Protein AF-A0A1X3P5D9-F1 (afdb_monomer_lite)

Sequence (225 aa):
MKKISDANQLLFLSGVVIGGMDAIITSLVSHQARRVSRSKQMTKKYLQASEVPTPKGRAISPTEFSRAVKYMKALGGPVAVKPSSGRAGKGISTAVRTEGELRQAWQRAMASRSATSDSKYQMIVEEHHPGVDLRVYVVGEQVAGAIVRVPFYVVGDGVSTVGELAETEIARRQDNAYLRPRQPKVTDDFLAPVGLSTRMCRRPGRCVASPRSATPPAAEASPWT

Foldseek 3Di:
DDDDDPLWAFDDDPNHTPWTGNNPRTRPQDPVNVVQVQFPVSVVVVCVVVVHDDFDKDWAALVPLVVLVVVLVVVVAFKWKAKRGDPDCFLIDGRHDDSVSSVVSSVRRVVRDDPPDPPPITMMITDHDADWDKDFDDDDHDTPDIDTDFADKFFFPQPAFQQVRLVVVLVVQCVPPVCNVPRDDQAQVQCVVVPDGRGDHDDGQDMDGGPRDGDGDRSPPDPDD

Radius of gyration: 21.77 Å; chains: 1; bounding box: 51×58×50 Å

Secondary structure (DSSP, 8-state):
-PPP-TTEEEEEETTEEEEEEETTEETTS-HHHHHHHT-HHHHHHHHHHTT-----EEEE-TT-HHHHHHHHHHH-S-EEEEESS-STTTT-EEEE-SHHHHHHHHHHHHHT--TT--TT--EEEEE---S-EEEEEEETTEEEEEEEEPPPEEE--SSSBHHHHHHHHHHHGGG-TTTGGG-----HHHHGGGT--TTPBPPTT-EEE-TTSS-PPPTT-----

pLDDT: mean 84.35, std 15.9, range [27.17, 97.69]

Structure (mmCIF, N/CA/C/O backbone):
data_AF-A0A1X3P5D9-F1
#
_entry.id   AF-A0A1X3P5D9-F1
#
loop_
_atom_site.group_PDB
_atom_site.id
_atom_site.type_symbol
_atom_site.label_atom_id
_atom_site.label_alt_id
_atom_site.label_comp_id
_atom_site.label_asym_id
_atom_site.label_entity_id
_atom_site.label_seq_id
_atom_site.pdbx_PDB_ins_code
_atom_site.Cartn_x
_atom_site.Cartn_y
_atom_site.Cartn_z
_atom_site.occupancy
_atom_site.B_iso_or_equiv
_atom_site.auth_seq_id
_atom_site.auth_comp_id
_atom_site.auth_asym_id
_atom_site.auth_atom_id
_atom_site.pdbx_PDB_model_num
ATOM 1 N N . MET A 1 1 ? 25.063 -21.541 -8.080 1.00 48.88 1 MET A N 1
ATOM 2 C CA . MET A 1 1 ? 23.913 -22.274 -8.661 1.00 48.88 1 MET A CA 1
ATOM 3 C C . MET A 1 1 ? 22.766 -22.294 -7.661 1.00 48.88 1 MET A C 1
ATOM 5 O O . MET A 1 1 ? 23.018 -22.516 -6.484 1.00 48.88 1 MET A O 1
ATOM 9 N N . LYS A 1 2 ? 21.531 -22.013 -8.096 1.00 58.19 2 LYS A N 1
ATOM 10 C CA . LYS A 1 2 ? 20.327 -22.189 -7.261 1.00 58.19 2 LYS A CA 1
ATOM 11 C C . LYS A 1 2 ? 20.077 -23.701 -7.120 1.00 58.19 2 LYS A C 1
ATOM 13 O O . LYS A 1 2 ? 20.162 -24.396 -8.126 1.00 58.19 2 LYS A O 1
ATOM 18 N N . LYS A 1 3 ? 19.812 -24.208 -5.910 1.00 62.38 3 LYS A N 1
ATOM 19 C CA . LYS A 1 3 ? 19.447 -25.623 -5.710 1.00 62.38 3 LYS A CA 1
ATOM 20 C C . LYS A 1 3 ? 18.084 -25.897 -6.360 1.00 62.38 3 LYS A C 1
ATOM 22 O O . LYS A 1 3 ? 17.167 -25.102 -6.164 1.00 62.38 3 LYS A O 1
ATOM 27 N N . ILE A 1 4 ? 17.984 -26.986 -7.123 1.00 70.88 4 ILE A N 1
ATOM 28 C CA . ILE A 1 4 ? 16.708 -27.516 -7.626 1.00 70.88 4 ILE A CA 1
ATOM 29 C C . ILE A 1 4 ? 15.933 -28.060 -6.419 1.00 70.88 4 ILE A C 1
ATOM 31 O O . ILE A 1 4 ? 16.527 -28.674 -5.533 1.00 70.88 4 ILE A O 1
ATOM 35 N N . SER A 1 5 ? 14.635 -27.775 -6.356 1.00 75.00 5 SER A N 1
ATOM 36 C CA . SER A 1 5 ? 13.730 -28.191 -5.276 1.00 75.00 5 SER A CA 1
ATOM 37 C C . SER A 1 5 ? 12.362 -28.570 -5.846 1.00 75.00 5 SER A C 1
ATOM 39 O O . SER A 1 5 ? 12.095 -28.250 -7.000 1.00 75.00 5 SER A O 1
ATOM 41 N N . ASP A 1 6 ? 11.461 -29.141 -5.042 1.00 76.81 6 ASP A N 1
ATOM 42 C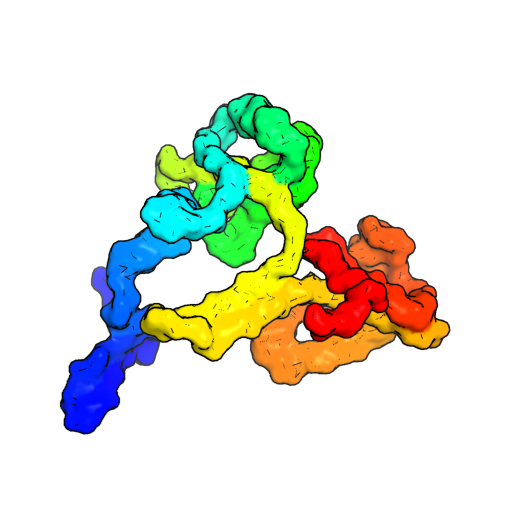 CA . ASP A 1 6 ? 10.082 -29.486 -5.461 1.00 76.81 6 ASP A CA 1
ATOM 43 C C . ASP A 1 6 ? 9.248 -28.274 -5.918 1.00 76.81 6 ASP A C 1
ATOM 45 O O . ASP A 1 6 ? 8.204 -28.404 -6.559 1.00 76.81 6 ASP A O 1
ATOM 49 N N . ALA A 1 7 ? 9.723 -27.064 -5.615 1.00 75.75 7 ALA A N 1
ATOM 50 C CA . ALA A 1 7 ? 9.172 -25.818 -6.132 1.00 75.75 7 ALA A CA 1
ATOM 51 C C . ALA A 1 7 ? 9.515 -25.577 -7.618 1.00 75.75 7 ALA A C 1
ATOM 53 O O . ALA A 1 7 ? 9.018 -24.618 -8.208 1.00 75.75 7 ALA A O 1
ATOM 54 N N . ASN A 1 8 ? 10.384 -26.396 -8.215 1.00 86.44 8 ASN A N 1
ATOM 55 C CA . ASN A 1 8 ? 10.745 -26.367 -9.625 1.00 86.44 8 ASN A CA 1
ATOM 56 C C . ASN A 1 8 ? 9.964 -27.458 -10.362 1.00 86.44 8 ASN A C 1
ATOM 58 O O . ASN A 1 8 ? 10.353 -28.621 -10.357 1.00 86.44 8 ASN A O 1
ATOM 62 N N . GLN A 1 9 ? 8.849 -27.073 -10.977 1.00 88.56 9 GLN A N 1
ATOM 63 C CA . GLN A 1 9 ? 7.919 -28.005 -11.617 1.00 88.56 9 GLN A CA 1
ATOM 64 C C . GLN A 1 9 ? 7.949 -27.843 -13.134 1.00 88.56 9 GLN A C 1
ATOM 66 O O . GLN A 1 9 ? 8.063 -26.724 -13.634 1.00 88.56 9 GLN A O 1
ATOM 71 N N . LEU A 1 10 ? 7.810 -28.950 -13.862 1.00 90.44 10 LEU A N 1
ATOM 72 C CA . LEU A 1 10 ? 7.526 -28.956 -15.296 1.00 90.44 10 LEU A CA 1
ATOM 73 C C . LEU A 1 10 ? 6.044 -29.265 -15.504 1.00 90.44 10 LEU A C 1
ATOM 75 O O . LEU A 1 10 ? 5.477 -30.108 -14.813 1.00 90.44 10 LEU A O 1
ATOM 79 N N . LEU A 1 11 ? 5.425 -28.568 -16.449 1.00 89.19 11 LEU A N 1
ATOM 80 C CA . LEU A 1 11 ? 4.028 -28.750 -16.821 1.00 89.19 11 LEU A CA 1
ATOM 81 C C . LEU A 1 11 ? 3.970 -29.492 -18.152 1.00 89.19 11 LEU A C 1
ATOM 83 O O . LEU A 1 11 ? 4.627 -29.088 -19.114 1.00 89.19 11 LEU A O 1
ATOM 87 N N . PHE A 1 12 ? 3.168 -30.552 -18.199 1.00 92.44 12 PHE A N 1
ATOM 88 C CA . PHE A 1 12 ? 2.992 -31.390 -19.379 1.00 92.44 12 PHE A CA 1
ATOM 89 C C . PHE A 1 12 ? 1.541 -31.354 -19.857 1.00 92.44 12 PHE A C 1
ATOM 91 O O . PHE A 1 12 ? 0.618 -31.356 -19.044 1.00 92.44 12 PHE A O 1
ATOM 98 N N . LEU A 1 13 ? 1.346 -31.381 -21.174 1.00 91.44 13 LEU A N 1
ATOM 99 C CA . LEU A 1 13 ? 0.057 -31.613 -21.821 1.00 91.44 13 LEU A CA 1
ATOM 100 C C . LEU A 1 13 ? 0.242 -32.725 -22.851 1.00 91.44 13 LEU A C 1
ATOM 102 O O . LEU A 1 13 ? 1.044 -32.586 -23.771 1.00 91.44 13 LEU A O 1
ATOM 106 N N . SER A 1 14 ? -0.453 -33.848 -22.661 1.00 93.88 14 SER A N 1
ATOM 107 C CA . SER A 1 14 ? -0.351 -35.027 -23.536 1.00 93.88 14 SER A CA 1
ATOM 108 C C . SER A 1 14 ? 1.095 -35.501 -23.771 1.00 93.88 14 SER A C 1
ATOM 110 O O . SER A 1 14 ? 1.483 -35.823 -24.888 1.00 93.88 14 SER A O 1
ATOM 112 N N . GLY A 1 15 ? 1.917 -35.502 -22.714 1.00 91.81 15 GLY A N 1
ATOM 113 C CA . GLY A 1 15 ? 3.323 -35.928 -22.771 1.00 91.81 15 GLY A CA 1
ATOM 114 C C . GLY A 1 15 ? 4.306 -34.872 -23.291 1.00 91.81 15 GLY A C 1
ATOM 115 O O . GLY A 1 15 ? 5.514 -35.089 -23.235 1.00 91.81 15 GLY A O 1
ATOM 116 N N . VAL A 1 16 ? 3.826 -33.708 -23.734 1.00 92.81 16 VAL A N 1
ATOM 117 C CA . VAL A 1 16 ? 4.662 -32.601 -24.216 1.00 92.81 16 VAL A CA 1
ATOM 118 C C . VAL A 1 16 ? 4.871 -31.582 -23.101 1.00 92.81 16 VAL A C 1
ATOM 120 O O . VAL A 1 16 ? 3.912 -31.169 -22.452 1.00 92.81 16 VAL A O 1
ATOM 123 N N . VAL A 1 17 ? 6.115 -31.144 -22.886 1.00 92.06 17 VAL A N 1
ATOM 124 C CA . VAL A 1 17 ? 6.416 -30.049 -21.951 1.00 92.06 17 VAL A CA 1
ATOM 125 C C . VAL A 1 17 ? 5.850 -28.744 -22.511 1.00 92.06 17 VAL A C 1
ATOM 127 O O . VAL A 1 17 ? 6.305 -28.261 -23.544 1.00 92.06 17 VAL A O 1
ATOM 130 N N . ILE A 1 18 ? 4.893 -28.149 -21.803 1.00 91.44 18 ILE A N 1
ATOM 131 C CA . ILE A 1 18 ? 4.272 -26.863 -22.166 1.00 91.44 18 ILE A CA 1
ATOM 132 C C . ILE A 1 18 ? 4.794 -25.690 -21.328 1.00 91.44 18 ILE A C 1
ATOM 134 O O . ILE A 1 18 ? 4.478 -24.533 -21.596 1.00 91.44 18 ILE A O 1
ATOM 138 N N . GLY A 1 19 ? 5.599 -25.964 -20.302 1.00 91.00 19 GLY A N 1
ATOM 139 C CA . GLY A 1 19 ? 6.203 -24.933 -19.470 1.00 91.00 19 GLY A CA 1
ATOM 140 C C . GLY A 1 19 ? 6.664 -25.461 -18.122 1.00 91.00 19 GLY A C 1
ATOM 141 O O . GLY A 1 19 ? 6.886 -26.655 -17.939 1.00 91.00 19 GLY A O 1
ATOM 142 N N . GLY A 1 20 ? 6.801 -24.558 -17.160 1.00 91.19 20 GLY A N 1
ATOM 143 C CA . GLY A 1 20 ? 7.182 -24.906 -15.801 1.00 91.19 20 GLY A CA 1
ATOM 144 C C . GLY A 1 20 ? 6.966 -23.772 -14.812 1.00 91.19 20 GLY A C 1
ATOM 145 O O . GLY A 1 20 ? 6.533 -22.676 -15.175 1.00 91.19 20 GLY A O 1
ATOM 146 N N . MET A 1 21 ? 7.287 -24.033 -13.552 1.00 90.06 21 MET A N 1
ATOM 147 C CA . MET A 1 21 ? 7.229 -23.070 -12.458 1.00 90.06 21 MET A CA 1
ATOM 148 C C . MET A 1 21 ? 8.542 -23.074 -11.669 1.00 90.06 21 MET A C 1
ATOM 150 O O . MET A 1 21 ? 9.097 -24.128 -11.383 1.00 90.06 21 MET A O 1
ATOM 154 N N . ASP A 1 22 ? 9.033 -21.886 -11.309 1.00 86.06 22 ASP A N 1
ATOM 155 C CA . ASP A 1 22 ? 10.060 -21.660 -10.281 1.00 86.06 22 ASP A CA 1
ATOM 156 C C . ASP A 1 22 ? 9.376 -20.986 -9.087 1.00 86.06 22 ASP A C 1
ATOM 158 O O . ASP 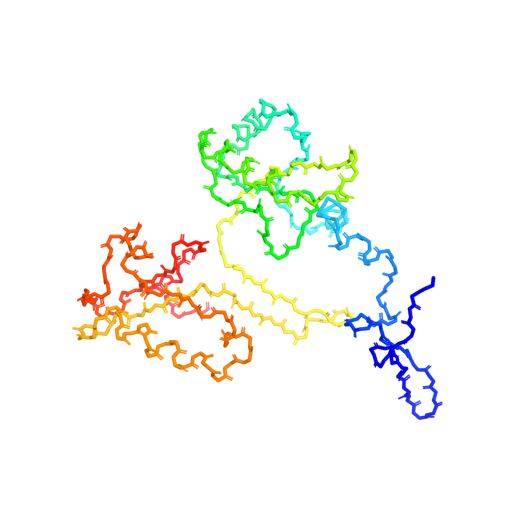A 1 22 ? 9.152 -19.767 -9.078 1.00 86.06 22 ASP A O 1
ATOM 162 N N . ALA A 1 23 ? 9.008 -21.797 -8.096 1.00 85.56 23 ALA A N 1
ATOM 163 C CA . ALA A 1 23 ? 8.137 -21.438 -6.986 1.00 85.56 23 ALA A CA 1
ATOM 164 C C . ALA A 1 23 ? 6.772 -20.916 -7.463 1.00 85.56 23 ALA A C 1
ATOM 166 O O . ALA A 1 23 ? 5.929 -21.691 -7.889 1.00 85.56 23 ALA A O 1
ATOM 167 N N . ILE A 1 24 ? 6.548 -19.604 -7.397 1.00 84.31 24 ILE A N 1
ATOM 168 C CA . ILE A 1 24 ? 5.267 -18.971 -7.758 1.00 84.31 24 ILE A CA 1
ATOM 169 C C . ILE A 1 24 ? 5.288 -18.325 -9.150 1.00 84.31 24 ILE A C 1
ATOM 171 O O . ILE A 1 24 ? 4.383 -17.567 -9.489 1.00 84.31 24 ILE A O 1
ATOM 175 N N . ILE A 1 25 ? 6.364 -18.518 -9.919 1.00 87.75 25 ILE A N 1
ATOM 176 C CA . ILE A 1 25 ? 6.577 -17.825 -11.193 1.00 87.75 25 ILE A CA 1
ATOM 177 C C . ILE A 1 25 ? 6.618 -18.849 -12.314 1.00 87.75 25 ILE A C 1
ATOM 179 O O . ILE A 1 25 ? 7.461 -19.741 -12.298 1.00 87.75 25 ILE A O 1
ATOM 183 N N . THR A 1 26 ? 5.743 -18.687 -13.299 1.00 89.69 26 THR A N 1
ATOM 184 C CA . THR A 1 26 ? 5.687 -19.567 -14.465 1.00 89.69 26 THR A CA 1
ATOM 185 C C . THR A 1 26 ? 6.795 -19.232 -15.467 1.00 89.69 26 THR A C 1
ATOM 187 O O . THR A 1 26 ? 7.284 -18.098 -15.527 1.00 89.69 26 THR A O 1
ATOM 190 N N . SER A 1 27 ? 7.171 -20.208 -16.291 1.00 89.00 27 SER A N 1
ATOM 191 C CA . SER A 1 27 ? 8.123 -20.054 -17.400 1.00 89.00 27 SER A CA 1
ATOM 192 C C . SER A 1 27 ? 7.663 -19.047 -18.459 1.00 89.00 27 SER A C 1
ATOM 194 O O . SER A 1 27 ? 8.483 -18.567 -19.233 1.00 89.00 27 SER A O 1
ATOM 196 N N . LEU A 1 28 ? 6.371 -18.702 -18.473 1.00 89.25 28 LEU A N 1
ATOM 197 C CA . LEU A 1 28 ? 5.785 -17.708 -19.375 1.00 89.25 28 LEU A CA 1
ATOM 198 C C . LEU A 1 28 ? 6.113 -16.265 -18.959 1.00 89.25 28 LEU A C 1
ATOM 200 O O . LEU A 1 28 ? 6.063 -15.352 -19.780 1.00 89.25 28 LEU A O 1
ATOM 204 N N . VAL A 1 29 ? 6.473 -16.028 -17.691 1.00 90.62 29 VAL A N 1
ATOM 205 C CA . VAL A 1 29 ? 6.842 -14.686 -17.226 1.00 90.62 29 VAL A CA 1
ATOM 206 C C . VAL A 1 29 ? 8.298 -14.400 -17.577 1.00 90.62 29 VAL A C 1
ATOM 208 O O . VAL A 1 29 ? 9.225 -14.946 -16.973 1.00 90.62 29 VAL A O 1
ATOM 211 N N . SER A 1 30 ? 8.509 -13.465 -18.506 1.00 91.38 30 SER A N 1
ATOM 212 C CA . SER A 1 30 ? 9.851 -13.098 -18.958 1.00 91.38 30 SER A CA 1
ATOM 213 C C . SER A 1 30 ? 10.739 -12.568 -17.822 1.00 91.38 30 SER A C 1
ATOM 215 O O . SER A 1 30 ? 10.296 -11.920 -16.864 1.00 91.38 30 SER A O 1
ATOM 217 N N . HIS A 1 31 ? 12.050 -12.784 -17.950 1.00 89.56 31 HIS A N 1
ATOM 218 C CA . HIS A 1 31 ? 13.024 -12.254 -16.996 1.00 89.56 31 HIS A CA 1
ATOM 219 C C . HIS A 1 31 ? 12.959 -10.719 -16.891 1.00 89.56 31 HIS A C 1
ATOM 221 O O . HIS A 1 31 ? 13.111 -10.162 -15.800 1.00 89.56 31 HIS A O 1
ATOM 227 N N . GLN A 1 32 ? 12.677 -10.027 -18.000 1.00 91.25 32 GLN A N 1
ATOM 228 C CA . GLN A 1 32 ? 12.509 -8.573 -17.998 1.00 91.25 32 GLN A CA 1
ATOM 229 C C . GLN A 1 32 ? 11.276 -8.150 -17.197 1.00 91.25 32 GLN A C 1
ATOM 231 O O . GLN A 1 32 ? 11.403 -7.282 -16.334 1.00 91.25 32 GLN A O 1
ATOM 236 N N . ALA A 1 33 ? 10.128 -8.815 -17.372 1.00 91.12 33 ALA A N 1
ATOM 237 C CA . ALA A 1 33 ? 8.927 -8.538 -16.583 1.00 91.12 33 ALA A CA 1
ATOM 238 C C . ALA A 1 33 ? 9.188 -8.703 -15.074 1.00 91.12 33 ALA A C 1
ATOM 240 O O . ALA A 1 33 ? 8.806 -7.851 -14.269 1.00 91.12 33 ALA A O 1
ATOM 241 N N . ARG A 1 34 ? 9.937 -9.745 -14.679 1.00 88.44 34 ARG A N 1
ATOM 242 C CA . ARG A 1 34 ? 10.367 -9.955 -13.281 1.00 88.44 34 ARG A CA 1
ATOM 243 C C . ARG A 1 34 ? 11.260 -8.829 -12.756 1.00 88.44 34 ARG A C 1
ATOM 245 O O . ARG A 1 34 ? 11.167 -8.471 -11.583 1.00 88.44 34 ARG A O 1
ATOM 252 N N . ARG A 1 35 ? 12.162 -8.291 -13.580 1.00 87.06 35 ARG A N 1
ATOM 253 C CA . ARG A 1 35 ? 13.039 -7.173 -13.192 1.00 87.06 35 ARG A CA 1
ATOM 254 C C . ARG A 1 35 ? 12.262 -5.870 -13.061 1.00 87.06 35 ARG A C 1
ATOM 256 O O . ARG A 1 35 ? 12.448 -5.163 -12.071 1.00 87.06 35 ARG A O 1
ATOM 263 N N . VAL A 1 36 ? 11.392 -5.580 -14.029 1.00 89.62 36 VAL A N 1
ATOM 264 C CA . VAL A 1 36 ? 10.553 -4.377 -14.053 1.00 89.62 36 VAL A CA 1
ATOM 265 C C . VAL A 1 36 ? 9.641 -4.360 -12.832 1.00 89.62 36 VAL A C 1
ATOM 267 O O . VAL A 1 36 ? 9.737 -3.424 -12.046 1.00 89.62 36 VAL A O 1
ATOM 270 N N . SER A 1 37 ? 8.881 -5.432 -12.573 1.00 88.31 37 SER A N 1
ATOM 271 C CA . SER A 1 37 ? 7.922 -5.497 -11.454 1.00 88.31 37 SER A CA 1
ATOM 272 C C . SER A 1 37 ? 8.552 -5.348 -10.063 1.00 88.31 37 SER A C 1
ATOM 274 O O . SER A 1 37 ? 7.888 -4.936 -9.111 1.00 88.31 37 SER A O 1
ATOM 276 N N . ARG A 1 38 ? 9.854 -5.630 -9.925 1.00 82.69 38 ARG A N 1
ATOM 277 C CA . ARG A 1 38 ? 10.608 -5.450 -8.673 1.00 82.69 38 ARG A CA 1
ATOM 278 C C . ARG A 1 38 ? 11.119 -4.026 -8.454 1.00 82.69 38 ARG A C 1
ATOM 280 O O . ARG A 1 38 ? 11.569 -3.727 -7.346 1.00 82.69 38 ARG A O 1
ATOM 287 N N . SER A 1 39 ? 11.056 -3.159 -9.462 1.00 81.62 39 SER A N 1
ATOM 288 C CA . SER A 1 39 ? 11.476 -1.760 -9.388 1.00 81.62 39 SER A CA 1
ATOM 289 C C . SER A 1 39 ? 10.295 -0.838 -9.653 1.00 81.62 39 SER A C 1
ATOM 291 O O . SER A 1 39 ? 9.842 -0.692 -10.783 1.00 81.62 39 SER A O 1
ATOM 293 N N . LYS A 1 40 ? 9.840 -0.128 -8.614 1.00 83.56 40 LYS A N 1
ATOM 294 C CA . LYS A 1 40 ? 8.698 0.797 -8.720 1.00 83.56 40 LYS A CA 1
ATOM 295 C C . LYS A 1 40 ? 8.899 1.858 -9.810 1.00 83.56 40 LYS A C 1
ATOM 297 O O . LYS A 1 40 ? 7.945 2.246 -10.472 1.00 83.56 40 LYS A O 1
ATOM 302 N N . GLN A 1 41 ? 10.139 2.310 -10.002 1.00 83.31 41 GLN A N 1
ATOM 303 C CA . GLN A 1 41 ? 10.490 3.303 -11.019 1.00 83.31 41 GLN A CA 1
ATOM 304 C C . GLN A 1 41 ? 10.406 2.730 -12.434 1.00 83.31 41 GLN A C 1
ATOM 306 O O . GLN A 1 41 ? 9.860 3.384 -13.317 1.00 83.31 41 GLN A O 1
ATOM 311 N N . MET A 1 42 ? 10.929 1.518 -12.649 1.00 87.00 42 MET A N 1
ATOM 312 C CA . MET A 1 42 ? 10.851 0.869 -13.959 1.00 87.00 42 MET A CA 1
ATOM 313 C C . MET A 1 42 ? 9.403 0.538 -14.296 1.00 87.00 42 MET A C 1
ATOM 315 O O . MET A 1 42 ? 8.958 0.898 -15.377 1.00 87.00 42 MET A O 1
A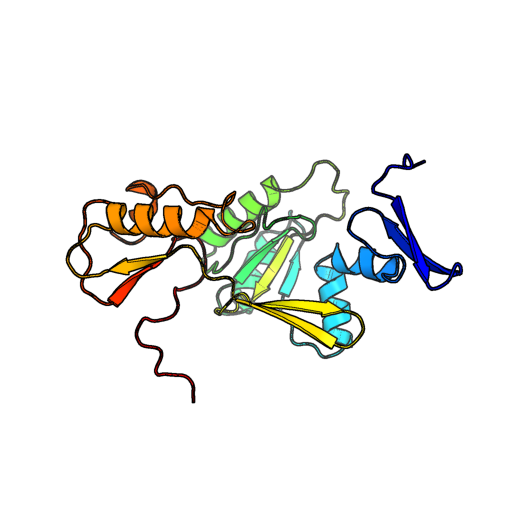TOM 319 N N . THR A 1 43 ? 8.650 -0.048 -13.358 1.00 90.31 43 THR A N 1
ATOM 320 C CA . THR A 1 43 ? 7.215 -0.303 -13.540 1.00 90.31 43 THR A CA 1
ATOM 321 C C . THR A 1 43 ? 6.486 0.961 -13.970 1.00 90.31 43 THR A C 1
ATOM 323 O O . THR A 1 43 ? 5.788 0.943 -14.974 1.00 90.31 43 THR A O 1
ATOM 326 N N . LYS A 1 44 ? 6.702 2.080 -13.269 1.00 90.56 44 LYS A N 1
ATOM 327 C CA . LYS A 1 44 ? 6.067 3.353 -13.617 1.00 90.56 44 LYS A CA 1
ATOM 328 C C . LYS A 1 44 ? 6.403 3.812 -15.038 1.00 90.56 44 LYS A C 1
ATOM 330 O O . LYS A 1 44 ? 5.498 4.223 -15.747 1.00 90.56 44 LYS A O 1
ATOM 335 N N . LYS A 1 45 ? 7.667 3.713 -15.465 1.00 91.19 45 LYS A N 1
ATOM 336 C CA . LYS A 1 45 ? 8.073 4.080 -16.834 1.00 91.19 45 LYS A CA 1
ATOM 337 C C . LYS A 1 45 ? 7.369 3.235 -17.897 1.00 91.19 45 LYS A C 1
ATOM 339 O O . LYS A 1 45 ? 6.900 3.792 -18.878 1.00 91.19 45 LYS A O 1
ATOM 344 N N . TYR A 1 46 ? 7.286 1.920 -17.692 1.00 94.44 46 TYR A N 1
ATOM 345 C CA . TYR A 1 46 ? 6.578 1.027 -18.614 1.00 94.44 46 TYR A CA 1
ATOM 346 C C . TYR A 1 46 ? 5.083 1.349 -18.665 1.00 94.44 46 TYR A C 1
ATOM 348 O O . TYR A 1 46 ? 4.532 1.480 -19.746 1.00 94.44 46 TYR A O 1
ATOM 356 N N . LEU A 1 47 ? 4.452 1.560 -17.506 1.00 95.06 47 LEU A N 1
ATOM 357 C CA . LEU A 1 47 ? 3.044 1.952 -17.433 1.00 95.06 47 LEU A CA 1
ATOM 358 C C . LEU A 1 47 ? 2.780 3.274 -18.166 1.00 95.06 47 LEU A C 1
ATOM 360 O O . LEU A 1 47 ? 1.844 3.349 -18.948 1.00 95.06 47 LEU A O 1
ATOM 364 N N . GLN A 1 48 ? 3.634 4.283 -17.974 1.00 94.50 48 GLN A N 1
ATOM 365 C CA . GLN A 1 48 ? 3.523 5.569 -18.671 1.00 94.50 48 GLN A CA 1
ATOM 366 C C . GLN A 1 48 ? 3.708 5.444 -20.187 1.00 94.50 48 GLN A C 1
ATOM 368 O O . GLN A 1 48 ? 2.979 6.087 -20.931 1.00 94.50 48 GLN A O 1
ATOM 373 N N . ALA A 1 49 ? 4.663 4.626 -20.642 1.00 95.75 49 ALA A N 1
ATOM 374 C CA . ALA A 1 49 ? 4.878 4.371 -22.068 1.00 95.75 49 ALA A CA 1
ATOM 375 C C . ALA A 1 49 ? 3.699 3.630 -22.721 1.00 95.75 49 ALA A C 1
ATOM 377 O O . ALA A 1 49 ? 3.492 3.751 -23.920 1.00 95.75 49 ALA A O 1
ATOM 378 N N . SER A 1 50 ? 2.934 2.883 -21.925 1.00 95.56 50 SER A N 1
ATOM 379 C CA . SER A 1 50 ? 1.684 2.228 -22.320 1.00 95.56 50 SER A CA 1
ATOM 380 C C . SER A 1 50 ? 0.439 3.055 -21.977 1.00 95.56 50 SER A C 1
ATOM 382 O O . SER A 1 50 ? -0.647 2.493 -21.896 1.00 95.56 50 SER A O 1
ATOM 384 N N . GLU A 1 51 ? 0.596 4.358 -21.714 1.00 96.06 51 GLU A N 1
ATOM 385 C CA . GLU A 1 51 ? -0.498 5.308 -21.444 1.00 96.06 51 GLU A CA 1
ATOM 386 C C . GLU A 1 51 ? -1.383 4.949 -20.236 1.00 96.06 51 GLU A C 1
ATOM 388 O O . GLU A 1 51 ? -2.468 5.496 -20.042 1.00 96.06 51 GLU A O 1
ATOM 393 N N . VAL A 1 52 ? -0.898 4.075 -19.352 1.00 95.25 52 VAL A N 1
ATOM 394 C CA . VAL A 1 52 ? -1.590 3.737 -18.111 1.00 95.25 52 VAL A CA 1
ATOM 395 C C . VAL A 1 52 ? -1.425 4.895 -17.118 1.00 95.25 52 VAL A C 1
ATOM 397 O O . VAL A 1 52 ? -0.289 5.311 -16.840 1.00 95.25 52 VAL A O 1
ATOM 400 N N . PRO A 1 53 ? -2.520 5.399 -16.516 1.00 93.38 53 PRO A N 1
ATOM 401 C CA . PRO A 1 53 ? -2.448 6.458 -15.519 1.00 93.38 53 PRO A CA 1
ATOM 402 C C . PRO A 1 53 ? -1.543 6.073 -14.348 1.00 93.38 53 PRO A C 1
ATOM 404 O O . PRO A 1 53 ? -1.679 5.010 -13.741 1.00 93.38 53 PRO A O 1
ATOM 407 N N . THR A 1 54 ? -0.611 6.959 -14.001 1.00 93.69 54 THR A N 1
ATOM 408 C CA . THR A 1 54 ? 0.271 6.776 -12.842 1.00 93.69 54 THR A CA 1
ATOM 409 C C . THR A 1 54 ? 0.344 8.060 -12.020 1.00 93.69 54 THR A C 1
ATOM 411 O O . THR A 1 54 ? 0.342 9.145 -12.605 1.00 93.69 54 THR A O 1
ATOM 414 N N . PRO A 1 55 ? 0.472 7.971 -10.680 1.00 92.56 55 PRO A N 1
ATOM 415 C CA . PRO A 1 55 ? 0.596 9.157 -9.834 1.00 92.56 55 PRO A CA 1
ATOM 416 C C . PRO A 1 55 ? 1.820 9.977 -10.238 1.00 92.56 55 PRO A C 1
ATOM 418 O O . PRO A 1 55 ? 2.888 9.395 -10.479 1.00 92.56 55 PRO A O 1
ATOM 421 N N . LYS A 1 56 ? 1.748 11.311 -10.281 1.00 93.00 56 LYS A N 1
ATOM 422 C CA . LYS A 1 56 ? 2.955 12.120 -10.524 1.00 93.00 56 LYS A CA 1
ATOM 423 C C . LYS A 1 56 ? 3.890 11.973 -9.333 1.00 93.00 56 LYS A C 1
ATOM 425 O O . LYS A 1 56 ? 3.475 11.901 -8.186 1.00 93.00 56 LYS A O 1
ATOM 430 N N . GLY A 1 57 ? 5.183 11.844 -9.599 1.00 93.06 57 GLY A N 1
ATOM 431 C CA . GLY A 1 57 ? 6.140 11.568 -8.533 1.00 93.06 57 GLY A CA 1
ATOM 432 C C . GLY A 1 57 ? 7.568 11.479 -9.025 1.00 93.06 57 GLY A C 1
ATOM 433 O O . GLY A 1 57 ? 7.800 11.176 -10.200 1.00 93.06 57 GLY A O 1
ATOM 434 N N . ARG A 1 58 ? 8.515 11.705 -8.115 1.00 91.88 58 ARG A N 1
ATOM 435 C CA . ARG A 1 58 ? 9.954 11.726 -8.385 1.00 91.88 58 ARG A CA 1
ATOM 436 C C . ARG A 1 58 ? 10.721 10.827 -7.427 1.00 91.88 58 ARG A C 1
ATOM 438 O O . ARG A 1 58 ? 10.362 10.664 -6.263 1.00 91.88 58 ARG A O 1
ATOM 445 N N . ALA A 1 59 ? 11.803 10.269 -7.955 1.00 91.06 59 ALA A N 1
ATOM 446 C CA . ALA A 1 59 ? 12.864 9.665 -7.170 1.00 91.06 59 ALA A CA 1
ATOM 447 C C . ALA A 1 59 ? 13.825 10.763 -6.708 1.00 91.06 59 ALA A C 1
ATOM 449 O O . ALA A 1 59 ? 14.213 11.616 -7.506 1.00 91.06 59 ALA A O 1
ATOM 450 N N . ILE A 1 60 ? 14.164 10.756 -5.428 1.00 92.94 60 ILE A N 1
ATOM 451 C CA . ILE A 1 60 ? 14.994 11.755 -4.767 1.00 92.94 60 ILE A CA 1
ATOM 452 C C . ILE A 1 60 ? 16.042 11.009 -3.942 1.00 92.94 60 ILE A C 1
ATOM 454 O O . ILE A 1 60 ? 15.733 9.983 -3.322 1.00 92.94 60 ILE A O 1
ATOM 458 N N . SER A 1 61 ? 17.279 11.508 -3.931 1.00 91.31 61 SER A N 1
ATOM 459 C CA . SER A 1 61 ? 18.332 10.910 -3.116 1.00 91.31 61 SER A CA 1
ATOM 460 C C . SER A 1 61 ? 17.950 10.973 -1.630 1.00 91.31 61 SER A C 1
ATOM 462 O O . SER A 1 61 ? 17.439 12.001 -1.182 1.00 91.31 61 SER A O 1
ATOM 464 N N . PRO A 1 62 ? 18.229 9.933 -0.822 1.00 90.25 62 PRO A N 1
ATOM 465 C CA . PRO A 1 62 ? 17.991 9.957 0.624 1.00 90.25 62 PRO A CA 1
ATOM 466 C C . PRO A 1 62 ? 18.646 11.143 1.346 1.00 90.25 62 PRO A C 1
ATOM 468 O O . PRO A 1 62 ? 18.135 11.583 2.375 1.00 90.25 62 PRO A O 1
ATOM 471 N N . THR A 1 63 ? 19.751 11.661 0.800 1.00 92.12 63 THR A N 1
ATOM 472 C CA . THR A 1 63 ? 20.497 12.816 1.325 1.00 92.12 63 THR A CA 1
ATOM 473 C C . THR A 1 63 ? 19.869 14.166 0.965 1.00 92.12 63 THR A C 1
ATOM 475 O O . THR A 1 63 ? 20.218 15.181 1.557 1.00 92.12 63 THR A O 1
ATOM 478 N N . GLU A 1 64 ? 18.911 14.206 0.038 1.00 94.69 64 GLU A N 1
ATOM 479 C CA . GLU A 1 64 ? 18.301 15.435 -0.480 1.00 94.69 64 GLU A CA 1
ATOM 480 C C . GLU A 1 64 ? 16.904 15.689 0.117 1.00 94.69 64 GLU A C 1
ATOM 482 O O . GLU A 1 64 ? 15.936 15.960 -0.599 1.00 94.69 64 GLU A O 1
ATOM 487 N N . PHE A 1 65 ? 16.765 15.626 1.445 1.00 96.44 65 PHE A N 1
ATOM 488 C CA . PHE A 1 65 ? 15.469 15.849 2.106 1.00 96.44 65 PHE A CA 1
ATOM 489 C C . PHE A 1 65 ? 14.849 17.216 1.757 1.00 96.44 65 PHE A C 1
ATOM 491 O O . PHE A 1 65 ? 13.650 17.316 1.503 1.00 96.44 65 PHE A O 1
ATOM 498 N N . SER A 1 66 ? 15.662 18.270 1.646 1.00 97.12 66 SER A N 1
ATOM 499 C CA . SER A 1 66 ? 15.201 19.609 1.245 1.00 97.12 66 SER A CA 1
ATOM 500 C C . SER A 1 66 ? 14.556 19.626 -0.149 1.00 97.12 66 SER A C 1
ATOM 502 O O . SER A 1 66 ? 13.582 20.348 -0.381 1.00 97.12 66 SER A O 1
ATOM 504 N N . ARG A 1 67 ? 15.039 18.789 -1.078 1.00 97.25 67 ARG A N 1
ATOM 505 C CA . ARG A 1 67 ? 14.450 18.611 -2.412 1.00 97.25 67 ARG A CA 1
ATOM 506 C C . ARG A 1 67 ? 13.091 17.919 -2.330 1.00 97.25 67 ARG A C 1
ATOM 508 O O . ARG A 1 67 ? 12.180 18.303 -3.061 1.00 97.25 67 ARG A O 1
ATOM 515 N N . ALA A 1 68 ? 12.936 16.951 -1.426 1.00 96.88 68 ALA A N 1
ATOM 516 C CA . ALA A 1 68 ? 11.655 16.300 -1.164 1.00 96.88 68 ALA A CA 1
ATOM 517 C C . ALA A 1 68 ? 10.611 17.281 -0.618 1.00 96.88 68 ALA A C 1
ATOM 519 O O . ALA A 1 68 ? 9.482 17.285 -1.104 1.00 96.88 68 ALA A O 1
ATOM 520 N N . VAL A 1 69 ? 10.997 18.168 0.305 1.00 97.62 69 VAL A N 1
ATOM 521 C CA . VAL A 1 69 ? 10.115 19.225 0.833 1.00 97.62 69 VAL A CA 1
ATOM 522 C C . VAL A 1 69 ? 9.646 20.160 -0.283 1.00 97.62 69 VAL A C 1
ATOM 524 O O . VAL A 1 69 ? 8.445 20.388 -0.431 1.00 97.62 69 VAL A O 1
ATOM 527 N N . LYS A 1 70 ? 10.574 20.675 -1.103 1.00 97.62 70 LYS A N 1
ATOM 528 C CA . LYS A 1 70 ? 10.236 21.545 -2.244 1.00 97.62 70 LYS A CA 1
ATOM 529 C C . LYS A 1 70 ? 9.292 20.846 -3.223 1.00 97.62 70 LYS A C 1
ATOM 531 O O . LYS A 1 70 ? 8.335 21.452 -3.692 1.00 97.62 70 LYS A O 1
ATOM 536 N N . TYR A 1 71 ? 9.544 19.570 -3.508 1.00 97.69 71 TYR A N 1
ATOM 537 C CA . TYR A 1 71 ? 8.719 18.801 -4.432 1.00 97.69 71 TYR A CA 1
ATOM 538 C C . TYR A 1 71 ? 7.318 18.509 -3.881 1.00 97.69 71 TYR A C 1
ATOM 540 O O . TYR A 1 71 ? 6.348 18.667 -4.612 1.00 97.69 71 TYR A O 1
ATOM 548 N N . MET A 1 72 ? 7.196 18.157 -2.597 1.00 97.31 72 MET A N 1
ATOM 549 C CA . MET A 1 72 ? 5.898 17.992 -1.931 1.00 97.31 72 MET A CA 1
ATOM 550 C C . MET A 1 72 ? 5.066 19.277 -2.020 1.00 97.31 72 MET A C 1
ATOM 552 O O . MET A 1 72 ? 3.901 19.219 -2.396 1.00 97.31 72 MET A O 1
ATOM 556 N N . LYS A 1 73 ? 5.676 20.441 -1.754 1.00 96.38 73 LYS A N 1
ATOM 557 C CA . LYS A 1 73 ? 5.004 21.744 -1.894 1.00 96.38 73 LYS A CA 1
ATOM 558 C C . LYS A 1 73 ? 4.552 22.007 -3.335 1.00 96.38 73 LYS A C 1
ATOM 560 O O . LYS A 1 73 ? 3.439 22.468 -3.539 1.00 96.38 73 LYS A O 1
ATOM 565 N N . ALA A 1 74 ? 5.381 21.667 -4.323 1.00 97.06 74 ALA A N 1
ATOM 566 C CA . ALA A 1 74 ? 5.052 21.839 -5.740 1.00 97.06 74 ALA A CA 1
ATOM 567 C C . ALA A 1 74 ? 3.910 20.929 -6.231 1.00 97.06 74 ALA A C 1
ATOM 569 O O . ALA A 1 74 ? 3.223 21.291 -7.180 1.00 97.06 74 ALA A O 1
ATOM 570 N N . LEU A 1 75 ? 3.704 19.760 -5.612 1.00 95.56 75 LEU A N 1
ATOM 571 C CA . LEU A 1 75 ? 2.559 18.891 -5.914 1.00 95.56 75 LEU A CA 1
ATOM 572 C C . LEU A 1 75 ? 1.230 19.458 -5.387 1.00 95.56 75 LEU A C 1
ATOM 574 O O . LEU A 1 75 ? 0.179 19.080 -5.891 1.00 95.56 75 LEU A O 1
ATOM 578 N N . GLY A 1 76 ? 1.259 20.347 -4.387 1.00 93.75 76 GLY A N 1
ATOM 579 C CA . GLY A 1 76 ? 0.074 21.065 -3.899 1.00 93.75 76 GLY A CA 1
ATOM 580 C C . GLY A 1 76 ? -0.963 20.215 -3.151 1.00 93.75 76 GLY A C 1
ATOM 581 O O . GLY A 1 76 ? -2.022 20.723 -2.798 1.00 93.75 76 GLY A O 1
ATOM 582 N N . GLY A 1 77 ? -0.676 18.939 -2.884 1.00 92.81 77 GLY A N 1
ATOM 583 C CA . GLY A 1 77 ? -1.593 18.005 -2.233 1.00 92.81 77 GLY A CA 1
ATOM 584 C C . GLY A 1 77 ? -0.871 16.975 -1.361 1.00 92.81 77 GLY A C 1
ATOM 585 O O . GLY A 1 77 ? 0.360 16.996 -1.263 1.00 92.81 77 GLY A O 1
ATOM 586 N N . PRO A 1 78 ? -1.618 16.066 -0.705 1.00 95.19 78 PRO A N 1
ATOM 587 C CA . PRO A 1 78 ? -1.017 15.008 0.092 1.00 95.19 78 PRO A CA 1
ATOM 588 C C . PRO A 1 78 ? -0.127 14.112 -0.776 1.00 95.19 78 PRO A C 1
ATOM 590 O O . PRO A 1 78 ? -0.447 13.812 -1.928 1.00 95.19 78 PRO A O 1
ATOM 593 N N . VAL A 1 79 ? 0.970 13.632 -0.198 1.00 96.81 79 VAL A N 1
ATOM 594 C CA . VAL A 1 79 ? 1.934 12.766 -0.882 1.00 96.81 79 VAL A CA 1
ATOM 595 C C . VAL A 1 79 ? 2.049 11.399 -0.220 1.00 96.81 79 VAL A C 1
ATOM 597 O O . VAL A 1 79 ? 1.765 11.208 0.966 1.00 96.81 79 VAL A O 1
ATOM 600 N N . ALA A 1 80 ? 2.481 10.420 -1.003 1.00 94.94 80 ALA A N 1
ATOM 601 C CA . ALA A 1 80 ? 2.991 9.153 -0.520 1.00 94.94 80 ALA A CA 1
ATOM 602 C C . ALA A 1 80 ? 4.522 9.152 -0.600 1.00 94.94 80 ALA A C 1
ATOM 604 O O . ALA A 1 80 ? 5.125 9.613 -1.571 1.00 94.94 80 ALA A O 1
ATOM 605 N N . VAL A 1 81 ? 5.151 8.604 0.435 1.00 94.25 81 VAL A N 1
ATOM 606 C CA . VAL A 1 81 ? 6.601 8.476 0.572 1.00 94.25 81 VAL A CA 1
ATOM 607 C C . VAL A 1 81 ? 6.924 6.999 0.690 1.00 94.25 81 VAL A C 1
ATOM 609 O O . VAL A 1 81 ? 6.406 6.310 1.571 1.00 94.25 81 VAL A O 1
ATOM 612 N N . LYS A 1 82 ? 7.770 6.489 -0.203 1.00 91.12 82 LYS A N 1
ATOM 613 C CA . LYS A 1 82 ? 8.125 5.067 -0.224 1.00 91.12 82 LYS A CA 1
ATOM 614 C C . LYS A 1 82 ? 9.555 4.836 -0.694 1.00 91.12 82 LYS A C 1
ATOM 616 O O . LYS A 1 82 ? 10.059 5.583 -1.534 1.00 91.12 82 LYS A O 1
ATOM 621 N N . PRO A 1 83 ? 10.203 3.760 -0.234 1.00 88.94 83 PRO A N 1
ATOM 622 C CA . PRO A 1 83 ? 11.498 3.377 -0.758 1.00 88.94 83 PRO A CA 1
ATOM 623 C C . PRO A 1 83 ? 11.359 2.826 -2.187 1.00 88.94 83 PRO A C 1
ATOM 625 O O . PRO A 1 83 ? 10.400 2.111 -2.523 1.00 88.94 83 PRO A O 1
ATOM 628 N N . SER A 1 84 ? 12.324 3.153 -3.047 1.00 83.12 84 SER A N 1
ATOM 629 C CA . SER A 1 84 ? 12.382 2.674 -4.438 1.00 83.12 84 SER A CA 1
ATOM 630 C C . SER A 1 84 ? 12.395 1.147 -4.532 1.00 83.12 84 SER A C 1
ATOM 632 O O . SER A 1 84 ? 11.643 0.567 -5.321 1.00 83.12 84 SER A O 1
ATOM 634 N N . SER A 1 85 ? 13.155 0.495 -3.656 1.00 76.12 85 SER A N 1
ATOM 635 C CA . SER A 1 85 ? 13.154 -0.948 -3.429 1.00 76.12 85 SER A CA 1
ATOM 636 C C . SER A 1 85 ? 12.503 -1.276 -2.081 1.00 76.12 85 SER A C 1
ATOM 638 O O . SER A 1 85 ? 12.534 -0.485 -1.149 1.00 76.12 85 SER A O 1
ATOM 640 N N . GLY A 1 86 ? 11.841 -2.426 -1.976 1.00 70.31 86 GLY A N 1
ATOM 641 C CA . GLY A 1 86 ? 11.168 -2.845 -0.741 1.00 70.31 86 GLY A CA 1
ATOM 642 C C . GLY A 1 86 ? 9.935 -3.693 -1.026 1.00 70.31 86 GLY A C 1
ATOM 643 O O . GLY A 1 86 ? 9.302 -3.536 -2.072 1.00 70.31 86 GLY A O 1
ATOM 644 N N . ARG A 1 87 ? 9.608 -4.606 -0.107 1.00 68.31 87 ARG A N 1
ATOM 645 C CA . ARG A 1 87 ? 8.491 -5.559 -0.225 1.00 68.31 87 ARG A CA 1
ATOM 646 C C . ARG A 1 87 ? 7.458 -5.329 0.877 1.00 68.31 87 ARG A C 1
ATOM 648 O O . ARG A 1 87 ? 7.784 -4.784 1.928 1.00 68.31 87 ARG A O 1
ATOM 655 N N . ALA A 1 88 ? 6.232 -5.794 0.634 1.00 69.00 88 ALA A N 1
ATOM 656 C CA . ALA A 1 88 ? 5.158 -5.880 1.629 1.00 69.00 88 ALA A CA 1
ATOM 657 C C . ALA A 1 88 ? 4.824 -4.557 2.351 1.00 69.00 88 ALA A C 1
ATOM 659 O O . ALA A 1 88 ? 4.489 -4.560 3.529 1.00 69.00 88 ALA A O 1
ATOM 660 N N . GLY A 1 89 ? 4.944 -3.420 1.662 1.00 73.31 89 GLY A N 1
ATOM 661 C CA . GLY A 1 89 ? 4.580 -2.118 2.230 1.00 73.31 89 GLY A CA 1
ATOM 662 C C . GLY A 1 89 ? 5.542 -1.561 3.285 1.00 73.31 89 GLY A C 1
ATOM 663 O O . GLY A 1 89 ? 5.254 -0.525 3.878 1.00 73.31 89 GLY A O 1
ATOM 664 N N . LYS A 1 90 ? 6.695 -2.201 3.521 1.00 80.56 90 LYS A N 1
ATOM 665 C CA . LYS A 1 90 ? 7.686 -1.701 4.483 1.00 80.56 90 LYS A CA 1
ATOM 666 C C . LYS A 1 90 ? 8.206 -0.323 4.067 1.00 80.56 90 LYS A C 1
ATOM 668 O O . LYS A 1 90 ? 8.554 -0.119 2.904 1.00 80.56 90 LYS A O 1
ATOM 673 N N . GLY A 1 91 ? 8.243 0.602 5.026 1.00 85.56 91 GLY A N 1
ATOM 674 C CA . GLY A 1 91 ? 8.724 1.968 4.813 1.00 85.56 91 GLY A CA 1
ATOM 675 C C . GLY A 1 91 ? 7.808 2.853 3.968 1.00 85.56 91 GLY A C 1
ATOM 676 O O . GLY A 1 91 ? 8.235 3.925 3.556 1.00 85.56 91 GLY A O 1
ATOM 677 N N . ILE A 1 92 ? 6.575 2.424 3.682 1.00 89.81 92 ILE A N 1
ATOM 678 C CA . ILE A 1 92 ? 5.598 3.251 2.969 1.00 89.81 92 ILE A CA 1
ATOM 679 C C . ILE A 1 92 ? 4.838 4.105 3.983 1.00 89.81 92 ILE A C 1
ATOM 681 O O . ILE A 1 92 ? 4.345 3.600 4.988 1.00 89.81 92 ILE A O 1
ATOM 685 N N . SER A 1 93 ? 4.738 5.402 3.713 1.00 92.88 93 SER A N 1
ATOM 686 C CA . SER A 1 93 ? 3.814 6.318 4.382 1.00 92.88 93 SER A CA 1
ATOM 687 C C . SER A 1 93 ? 2.931 6.976 3.328 1.00 92.88 93 SER A C 1
ATOM 689 O O . SER A 1 93 ? 3.423 7.386 2.280 1.00 92.88 93 SER A O 1
ATOM 691 N N . THR A 1 94 ? 1.634 7.066 3.588 1.00 92.00 94 THR A N 1
ATOM 692 C CA . THR A 1 94 ? 0.639 7.666 2.689 1.00 92.00 94 THR A CA 1
ATOM 693 C C . THR A 1 94 ? -0.007 8.875 3.350 1.00 92.00 94 THR A C 1
ATOM 695 O O . THR A 1 94 ? 0.083 9.019 4.566 1.00 92.00 94 THR A O 1
ATOM 698 N N . ALA A 1 95 ? -0.689 9.707 2.560 1.00 92.12 95 ALA A N 1
ATOM 699 C CA . ALA A 1 95 ? -1.434 10.869 3.045 1.00 92.12 95 ALA A CA 1
ATOM 700 C C . ALA A 1 95 ? -0.596 11.862 3.881 1.00 92.12 95 ALA A C 1
ATOM 702 O O . ALA A 1 95 ? -1.115 12.485 4.805 1.00 92.12 95 ALA A O 1
ATOM 703 N N . VAL A 1 96 ? 0.688 12.012 3.543 1.00 95.19 96 VAL A N 1
ATOM 704 C CA . VAL A 1 96 ? 1.613 12.970 4.164 1.00 95.19 96 VAL A CA 1
ATOM 705 C C . VAL A 1 96 ? 1.282 14.371 3.660 1.00 95.19 96 VAL A C 1
ATOM 707 O O . VAL A 1 96 ? 1.285 14.605 2.453 1.00 95.19 96 VAL A O 1
ATOM 710 N N . ARG A 1 97 ? 0.996 15.299 4.570 1.00 95.12 97 ARG A N 1
ATOM 711 C CA . ARG A 1 97 ? 0.542 16.666 4.272 1.00 95.12 97 ARG A CA 1
ATOM 712 C C . ARG A 1 97 ? 1.517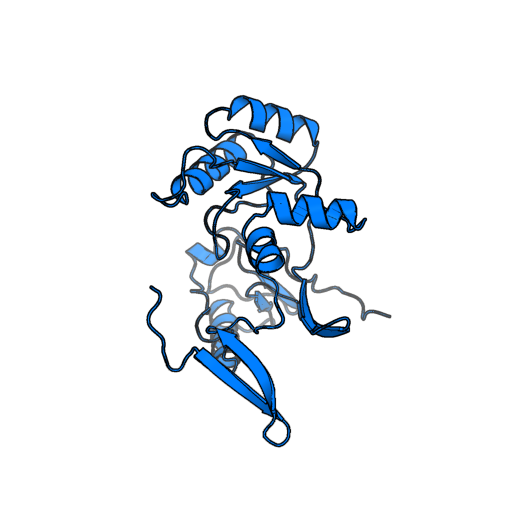 17.735 4.734 1.00 95.12 97 ARG A C 1
ATOM 714 O O . ARG A 1 97 ? 1.591 18.796 4.122 1.00 95.12 97 ARG A O 1
ATOM 721 N N . THR A 1 98 ? 2.253 17.473 5.808 1.00 96.50 98 THR A N 1
ATOM 722 C CA . THR A 1 98 ? 3.130 18.471 6.431 1.00 96.50 98 THR A CA 1
ATOM 723 C C . THR A 1 98 ? 4.601 18.099 6.295 1.00 96.50 98 THR A C 1
ATOM 725 O O . THR A 1 98 ? 4.962 16.938 6.106 1.00 96.50 98 THR A O 1
ATOM 728 N N . GLU A 1 99 ? 5.490 19.087 6.422 1.00 97.00 99 GLU A N 1
ATOM 729 C CA . GLU A 1 99 ? 6.936 18.829 6.435 1.00 97.00 99 GLU A CA 1
ATOM 730 C C . GLU A 1 99 ? 7.351 17.945 7.624 1.00 97.00 99 GLU A C 1
ATOM 732 O O . GLU A 1 99 ? 8.220 17.082 7.484 1.00 97.00 99 GLU A O 1
ATOM 737 N N . GLY A 1 100 ? 6.703 18.116 8.782 1.00 97.25 100 GLY A N 1
ATOM 738 C CA . GLY A 1 100 ? 6.924 17.271 9.955 1.00 97.25 100 GLY A CA 1
ATOM 739 C C . GLY A 1 100 ? 6.558 15.810 9.686 1.00 97.25 100 GLY A C 1
ATOM 740 O O . GLY A 1 100 ? 7.365 14.911 9.931 1.00 97.25 100 GLY A O 1
ATOM 741 N N . GLU A 1 101 ? 5.385 15.566 9.099 1.00 96.31 101 GLU A N 1
ATOM 742 C CA . GLU A 1 101 ? 4.972 14.225 8.666 1.00 96.31 101 GLU A CA 1
ATOM 743 C C . GLU A 1 101 ? 5.914 13.655 7.603 1.00 96.31 101 GLU A C 1
ATOM 745 O O . GLU A 1 101 ? 6.273 12.477 7.668 1.00 96.31 101 GLU A O 1
ATOM 750 N N . LEU A 1 102 ? 6.362 14.487 6.656 1.00 97.00 102 LEU A N 1
ATOM 751 C CA . LEU A 1 102 ? 7.316 14.096 5.623 1.00 97.00 102 LEU A CA 1
ATOM 752 C C . LEU A 1 102 ? 8.641 13.656 6.242 1.00 97.00 102 LEU A C 1
ATOM 754 O O . LEU A 1 102 ? 9.184 12.634 5.832 1.00 97.00 102 LEU A O 1
ATOM 758 N N . ARG A 1 103 ? 9.142 14.364 7.258 1.00 97.12 103 ARG A N 1
ATOM 759 C CA . ARG A 1 103 ? 10.370 13.999 7.977 1.00 97.12 103 ARG A CA 1
ATOM 760 C C . ARG A 1 103 ? 10.250 12.633 8.642 1.00 97.12 103 ARG A C 1
ATOM 762 O O . ARG A 1 103 ? 11.128 11.788 8.464 1.00 97.12 103 ARG A O 1
ATOM 769 N N . GLN A 1 104 ? 9.146 12.384 9.343 1.00 95.88 104 GLN A N 1
ATOM 770 C CA . GLN A 1 104 ? 8.896 11.087 9.972 1.00 95.88 104 GLN A CA 1
ATOM 771 C C . GLN A 1 104 ? 8.745 9.969 8.930 1.00 95.88 104 GLN A C 1
ATOM 773 O O . GLN A 1 104 ? 9.316 8.888 9.076 1.00 95.88 104 GLN A O 1
ATOM 778 N N . ALA A 1 105 ? 7.999 10.225 7.854 1.00 94.56 105 ALA A N 1
ATOM 779 C CA . ALA A 1 105 ? 7.825 9.293 6.746 1.00 94.56 105 ALA A CA 1
ATOM 780 C C . ALA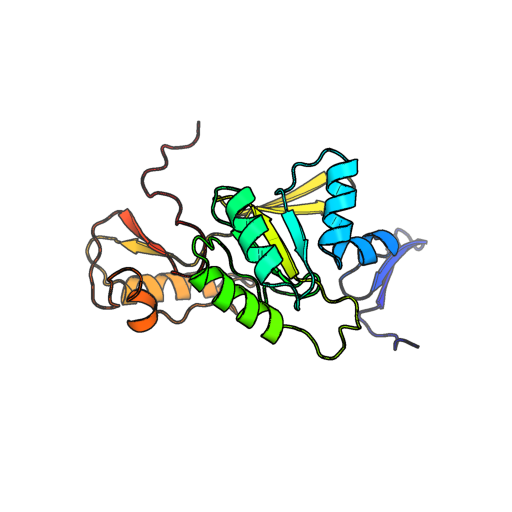 A 1 105 ? 9.159 8.947 6.073 1.00 94.56 105 ALA A C 1
ATOM 782 O O . ALA A 1 105 ? 9.427 7.780 5.784 1.00 94.56 105 ALA A O 1
ATOM 783 N N . TRP A 1 106 ? 10.016 9.949 5.880 1.00 94.19 106 TRP A N 1
ATOM 784 C CA . TRP A 1 106 ? 11.351 9.799 5.315 1.00 94.19 106 TRP A CA 1
ATOM 785 C C . TRP A 1 106 ? 12.237 8.916 6.190 1.00 94.19 106 TRP A C 1
ATOM 787 O O . TRP A 1 106 ? 12.824 7.956 5.697 1.00 94.19 106 TRP A O 1
ATOM 797 N N . GLN A 1 107 ? 12.277 9.177 7.498 1.00 92.69 107 GLN A N 1
ATOM 798 C CA . GLN A 1 107 ? 13.024 8.365 8.463 1.00 92.69 107 GLN A CA 1
ATOM 799 C C . GLN A 1 107 ? 12.541 6.912 8.489 1.00 92.69 107 GLN A C 1
ATOM 801 O O . GLN A 1 107 ? 13.360 5.999 8.395 1.00 92.69 107 GLN A O 1
ATOM 806 N N . ARG A 1 108 ? 11.220 6.679 8.528 1.00 91.50 108 ARG A N 1
ATOM 807 C CA . ARG A 1 108 ? 10.643 5.323 8.466 1.00 91.50 108 ARG A CA 1
ATOM 808 C C . ARG A 1 108 ? 11.041 4.589 7.192 1.00 91.50 108 ARG A C 1
ATOM 810 O O . ARG A 1 108 ? 11.367 3.403 7.231 1.00 91.50 108 ARG A O 1
ATOM 817 N N . ALA A 1 109 ? 11.015 5.281 6.060 1.00 90.12 109 ALA A N 1
ATOM 818 C CA . ALA A 1 109 ? 11.435 4.698 4.802 1.00 90.12 109 ALA A CA 1
ATOM 819 C C . ALA A 1 109 ? 12.935 4.382 4.799 1.00 90.12 109 ALA A C 1
ATOM 821 O O . ALA A 1 109 ? 13.307 3.273 4.428 1.00 90.12 109 ALA A O 1
ATOM 822 N N . MET A 1 110 ? 13.796 5.286 5.275 1.00 88.44 110 MET A N 1
ATOM 823 C CA . MET A 1 110 ? 15.238 5.032 5.406 1.00 88.44 110 MET A CA 1
ATOM 824 C C . MET A 1 110 ? 15.540 3.837 6.316 1.00 88.44 110 MET A C 1
ATOM 826 O O . MET A 1 110 ? 16.340 2.987 5.938 1.00 88.44 110 MET A O 1
ATOM 830 N N . ALA A 1 111 ? 14.850 3.712 7.450 1.00 87.81 111 ALA A N 1
ATOM 831 C CA . ALA A 1 111 ? 14.996 2.578 8.364 1.00 87.81 111 ALA A CA 1
ATOM 832 C C . ALA A 1 111 ? 14.565 1.238 7.738 1.00 87.81 111 ALA A C 1
ATOM 834 O O . ALA A 1 111 ? 15.003 0.175 8.166 1.00 87.81 111 ALA A O 1
ATOM 835 N N . SER A 1 112 ? 13.720 1.271 6.702 1.00 83.00 112 SER A N 1
ATOM 836 C CA . SER A 1 112 ? 13.305 0.072 5.964 1.00 83.00 112 SER A CA 1
ATOM 837 C C . SER A 1 112 ? 14.302 -0.380 4.890 1.00 83.00 112 SER A C 1
ATOM 839 O O . SER A 1 112 ? 14.084 -1.414 4.246 1.00 83.00 112 SER A O 1
ATOM 841 N N . ARG A 1 113 ? 15.383 0.382 4.673 1.00 75.38 113 ARG A N 1
ATOM 842 C CA . ARG A 1 113 ? 16.424 0.060 3.697 1.00 75.38 113 ARG A CA 1
ATOM 843 C C . ARG A 1 113 ? 17.089 -1.260 4.079 1.00 75.38 113 ARG A C 1
ATOM 845 O O . ARG A 1 113 ? 17.598 -1.429 5.180 1.00 75.38 113 ARG A O 1
ATOM 852 N N . SER A 1 114 ? 17.110 -2.203 3.143 1.00 66.31 114 SER A N 1
ATOM 853 C CA . SER A 1 114 ? 17.882 -3.433 3.316 1.00 66.31 114 SER A CA 1
ATOM 854 C C . SER A 1 114 ? 19.373 -3.128 3.157 1.00 66.31 114 SER A C 1
ATOM 856 O O . SER A 1 114 ? 19.741 -2.425 2.214 1.00 66.31 114 SER A O 1
ATOM 858 N N . ALA A 1 115 ? 20.215 -3.686 4.034 1.00 56.03 115 ALA A N 1
ATOM 859 C CA . ALA A 1 115 ? 21.676 -3.537 4.014 1.00 56.03 115 ALA A CA 1
ATOM 860 C C . ALA A 1 115 ? 22.319 -3.917 2.664 1.00 56.03 115 ALA A C 1
ATOM 862 O O . ALA A 1 115 ? 23.372 -3.406 2.315 1.00 56.03 115 ALA A O 1
ATOM 863 N N . THR A 1 116 ? 21.649 -4.753 1.865 1.00 52.97 116 THR A N 1
ATOM 864 C CA . THR A 1 116 ? 22.078 -5.164 0.517 1.00 52.97 116 THR A CA 1
ATOM 865 C C . THR A 1 116 ? 21.725 -4.151 -0.580 1.00 52.97 116 THR A C 1
ATOM 867 O O . THR A 1 116 ? 21.942 -4.413 -1.760 1.00 52.97 116 THR A O 1
ATOM 870 N N . SER A 1 117 ? 21.105 -3.018 -0.233 1.00 55.12 117 SER A N 1
ATOM 871 C CA . SER A 1 117 ? 20.727 -1.992 -1.206 1.00 55.12 117 SER A CA 1
ATOM 872 C C . SER A 1 117 ? 21.914 -1.070 -1.465 1.00 55.12 117 SER A C 1
ATOM 874 O O . SER A 1 117 ? 22.132 -0.120 -0.705 1.00 55.12 117 SER A O 1
ATOM 876 N N . ASP A 1 118 ? 22.628 -1.366 -2.553 1.00 53.12 118 ASP A N 1
ATOM 877 C CA . ASP A 1 118 ? 23.704 -0.576 -3.161 1.00 53.12 118 ASP A CA 1
ATOM 878 C C . ASP A 1 118 ? 23.410 0.934 -3.234 1.00 53.12 118 ASP A C 1
ATOM 880 O O . ASP A 1 118 ? 22.289 1.410 -3.018 1.00 53.12 118 ASP A O 1
ATOM 884 N N . SER A 1 119 ? 24.438 1.688 -3.621 1.00 52.94 119 SER A N 1
ATOM 885 C CA . SER A 1 119 ? 24.514 3.132 -3.915 1.00 52.94 119 SER A CA 1
ATOM 886 C C . SER A 1 119 ? 23.373 3.766 -4.745 1.00 52.94 119 SER A C 1
ATOM 888 O O . SER A 1 119 ? 23.386 4.969 -4.982 1.00 52.94 119 SER A O 1
ATOM 890 N N . LYS A 1 120 ? 22.348 3.008 -5.156 1.00 66.88 120 LYS A N 1
ATOM 891 C CA . LYS A 1 120 ? 21.187 3.448 -5.950 1.00 66.88 120 LYS A CA 1
ATOM 892 C C . LYS A 1 120 ? 19.859 3.448 -5.183 1.00 66.88 120 LYS A C 1
ATOM 894 O O . LYS A 1 120 ? 18.800 3.551 -5.800 1.00 66.88 120 LYS A O 1
ATOM 899 N N . TYR A 1 121 ? 19.872 3.327 -3.856 1.00 79.00 121 TYR A N 1
ATOM 900 C CA . TYR A 1 121 ? 18.651 3.458 -3.059 1.00 79.00 121 TYR A CA 1
ATOM 901 C C . TYR A 1 121 ? 18.081 4.880 -3.166 1.00 79.00 121 TYR A C 1
ATOM 903 O O . TYR A 1 121 ? 18.711 5.845 -2.746 1.00 79.00 121 TYR A O 1
ATOM 911 N N . GLN A 1 122 ? 16.883 4.996 -3.733 1.00 88.00 122 GLN A N 1
ATOM 912 C CA . GLN A 1 122 ? 16.161 6.258 -3.898 1.00 88.00 122 GLN A CA 1
ATOM 913 C C . GLN A 1 122 ? 14.898 6.299 -3.038 1.00 88.00 122 GLN A C 1
ATOM 915 O O . GLN A 1 122 ? 14.251 5.270 -2.804 1.00 88.00 122 GLN A O 1
ATOM 920 N N . MET A 1 123 ? 14.515 7.507 -2.650 1.00 91.00 123 MET A N 1
ATOM 921 C CA . MET A 1 123 ? 13.260 7.830 -1.992 1.00 91.00 123 MET A CA 1
ATOM 922 C C . MET A 1 123 ? 12.251 8.315 -3.028 1.00 91.00 123 MET A C 1
ATOM 924 O O . MET A 1 123 ? 12.533 9.230 -3.792 1.00 91.00 123 MET A O 1
ATOM 928 N N . ILE A 1 124 ? 11.082 7.687 -3.095 1.00 92.38 124 ILE A N 1
ATOM 929 C CA . ILE A 1 124 ? 10.013 8.105 -4.001 1.00 92.38 124 ILE A CA 1
ATOM 930 C C . ILE A 1 124 ? 9.042 8.980 -3.219 1.00 92.38 124 ILE A C 1
ATOM 932 O O . ILE A 1 124 ? 8.518 8.544 -2.193 1.00 92.38 124 ILE A O 1
ATOM 936 N N . VAL A 1 125 ? 8.796 10.178 -3.741 1.00 95.62 125 VAL A N 1
ATOM 937 C CA . VAL A 1 125 ? 7.719 11.077 -3.315 1.00 95.62 125 VAL A CA 1
ATOM 938 C C . VAL A 1 125 ? 6.758 11.205 -4.486 1.00 95.62 125 VAL A C 1
ATOM 940 O O . VAL A 1 125 ? 7.184 11.529 -5.596 1.00 95.62 125 VAL A O 1
ATOM 943 N N . GLU A 1 126 ? 5.486 10.908 -4.272 1.00 95.50 126 GLU A N 1
ATOM 944 C CA . GLU A 1 126 ? 4.459 10.918 -5.317 1.00 95.50 126 GLU A CA 1
ATOM 945 C C . GLU A 1 126 ? 3.112 11.394 -4.779 1.00 95.50 126 GLU A C 1
ATOM 947 O O . GLU A 1 126 ? 2.901 11.404 -3.570 1.00 95.50 126 GLU A O 1
ATOM 952 N N . GLU A 1 127 ? 2.206 11.775 -5.673 1.00 95.81 127 GLU A N 1
ATOM 953 C CA . GLU A 1 127 ? 0.827 12.127 -5.342 1.00 95.81 127 GLU A CA 1
ATOM 954 C C . GLU A 1 127 ? 0.144 10.987 -4.580 1.00 95.81 127 GLU A C 1
ATOM 956 O O . GLU A 1 127 ? 0.226 9.811 -4.951 1.00 95.81 127 GLU A O 1
ATOM 961 N N . HIS A 1 128 ? -0.541 11.338 -3.495 1.00 93.62 128 HIS A N 1
ATOM 962 C CA . HIS A 1 128 ? -1.433 10.417 -2.817 1.00 93.62 128 HIS A CA 1
ATOM 963 C C . HIS A 1 128 ? -2.833 10.528 -3.420 1.00 93.62 128 HIS A C 1
ATOM 965 O O . HIS A 1 128 ? -3.497 11.551 -3.266 1.00 93.62 128 HIS A O 1
ATOM 971 N N . HIS A 1 129 ? -3.299 9.447 -4.042 1.00 87.56 129 HIS A N 1
ATOM 972 C CA . HIS A 1 129 ? -4.692 9.326 -4.455 1.00 87.56 129 HIS A CA 1
ATOM 973 C C . HIS A 1 129 ? -5.508 8.651 -3.346 1.00 87.56 129 HIS A C 1
ATOM 975 O O . HIS A 1 129 ? -5.189 7.514 -2.975 1.00 87.56 129 HIS A O 1
ATOM 981 N N . PRO A 1 130 ? -6.539 9.321 -2.801 1.00 84.12 130 PRO A N 1
ATOM 982 C CA . PRO A 1 130 ? -7.504 8.660 -1.940 1.00 84.12 130 PRO A CA 1
ATOM 983 C C . PRO A 1 130 ? -8.355 7.704 -2.781 1.00 84.12 130 PRO A C 1
ATOM 985 O O . PRO A 1 130 ? -8.680 7.992 -3.931 1.00 84.12 130 PRO A O 1
ATOM 988 N N . GLY A 1 131 ? -8.715 6.560 -2.212 1.00 84.19 131 GLY A N 1
ATOM 989 C CA . GLY A 1 131 ? -9.535 5.580 -2.907 1.00 84.19 131 GLY A CA 1
ATOM 990 C C . GLY A 1 131 ? -9.405 4.185 -2.324 1.00 84.19 131 GLY A C 1
ATOM 991 O O . GLY A 1 131 ? -8.827 3.976 -1.254 1.00 84.19 131 GLY A O 1
ATOM 992 N N . VAL A 1 132 ? -9.961 3.233 -3.061 1.00 82.31 132 VAL A N 1
ATOM 993 C CA . VAL A 1 132 ? -10.024 1.825 -2.687 1.00 82.31 132 VAL A CA 1
ATOM 994 C C . VAL A 1 132 ? -8.847 1.066 -3.311 1.00 82.31 132 VAL A C 1
ATOM 996 O O . VAL A 1 132 ? -8.557 1.224 -4.494 1.00 82.31 132 VAL A O 1
ATOM 999 N N . ASP A 1 133 ? -8.164 0.228 -2.524 1.00 85.50 133 ASP A N 1
ATOM 1000 C CA . ASP A 1 133 ? -7.091 -0.651 -3.017 1.00 85.50 133 ASP A CA 1
ATOM 1001 C C . ASP A 1 133 ? -7.707 -1.850 -3.758 1.00 85.50 133 ASP A C 1
ATOM 1003 O O . ASP A 1 133 ? -8.193 -2.798 -3.132 1.00 85.50 133 ASP A O 1
ATOM 1007 N N . LEU A 1 134 ? -7.710 -1.792 -5.092 1.00 91.25 134 LEU A N 1
ATOM 1008 C CA . LEU A 1 134 ? -8.146 -2.879 -5.965 1.00 91.25 134 LEU A CA 1
ATOM 1009 C C . LEU A 1 134 ? -6.945 -3.740 -6.375 1.00 91.25 134 LEU A C 1
ATOM 1011 O O . LEU A 1 134 ? -5.993 -3.263 -6.995 1.00 91.25 134 LEU A O 1
ATOM 1015 N N . ARG A 1 135 ? -7.005 -5.041 -6.084 1.00 92.19 135 ARG A N 1
ATOM 1016 C CA . ARG A 1 135 ? -6.036 -6.022 -6.577 1.00 92.19 135 ARG A CA 1
ATOM 1017 C C . ARG A 1 135 ? -6.642 -6.816 -7.718 1.00 92.19 135 ARG A C 1
ATOM 1019 O O . ARG A 1 135 ? -7.529 -7.634 -7.497 1.00 92.19 135 ARG A O 1
ATOM 1026 N N . VAL A 1 136 ? -6.099 -6.601 -8.907 1.00 94.56 136 VAL A N 1
ATOM 1027 C CA . VAL A 1 136 ? -6.485 -7.299 -10.134 1.00 94.56 136 VAL A CA 1
ATOM 1028 C C . VAL A 1 136 ? -5.491 -8.427 -10.414 1.00 94.56 136 VAL A C 1
ATOM 1030 O O . VAL A 1 136 ? -4.278 -8.233 -10.312 1.00 94.56 136 VAL A O 1
ATOM 1033 N N . TYR A 1 137 ? -6.005 -9.606 -10.753 1.00 93.62 137 TYR A N 1
ATOM 1034 C CA . TYR A 1 137 ? -5.245 -10.773 -11.186 1.00 93.62 137 TYR A CA 1
ATOM 1035 C C . TYR A 1 137 ? -5.410 -10.928 -12.695 1.00 93.62 137 TYR A C 1
ATOM 1037 O O . TYR A 1 137 ? -6.521 -11.118 -13.183 1.00 93.62 137 TYR A O 1
ATOM 1045 N N . VAL A 1 138 ? -4.301 -10.839 -13.427 1.00 93.62 138 VAL A N 1
ATOM 1046 C CA . VAL A 1 138 ? -4.268 -10.946 -14.890 1.00 93.62 138 VAL A CA 1
ATOM 1047 C C . VAL A 1 138 ? -3.523 -12.221 -15.269 1.00 93.62 138 VAL A C 1
ATOM 1049 O O . VAL A 1 138 ? -2.427 -12.467 -14.757 1.00 93.62 138 VAL A O 1
ATOM 1052 N N . VAL A 1 139 ? -4.118 -13.030 -16.145 1.00 91.50 139 VAL A N 1
ATOM 1053 C CA . VAL A 1 139 ? -3.529 -14.258 -16.693 1.00 91.50 139 VAL A CA 1
ATOM 1054 C C . VAL A 1 139 ? -3.571 -14.157 -18.212 1.00 91.50 139 VAL A C 1
ATOM 1056 O O . VAL A 1 139 ? -4.642 -14.039 -18.802 1.00 91.50 139 VAL A O 1
ATOM 1059 N N . GLY A 1 140 ? -2.395 -14.169 -18.842 1.00 89.12 140 GLY A N 1
ATOM 1060 C CA . GLY A 1 140 ? -2.282 -13.843 -20.263 1.00 89.12 140 GLY A CA 1
ATOM 1061 C C . GLY A 1 140 ? -2.787 -12.423 -20.522 1.00 89.12 140 GLY A C 1
ATOM 1062 O O . GLY A 1 140 ? -2.282 -11.471 -19.928 1.00 89.12 140 GLY A O 1
ATOM 1063 N N . GLU A 1 141 ? -3.803 -12.303 -21.369 1.00 92.75 141 GLU A N 1
ATOM 1064 C CA . GLU A 1 141 ? -4.403 -11.026 -21.777 1.00 92.75 141 GLU A CA 1
ATOM 1065 C C . GLU A 1 141 ? -5.739 -10.734 -21.071 1.00 92.75 141 GLU A C 1
ATOM 1067 O O . GLU A 1 141 ? -6.395 -9.739 -21.365 1.00 92.75 141 GLU A O 1
ATOM 1072 N N . GLN A 1 142 ? -6.155 -11.582 -20.124 1.00 95.56 142 GLN A N 1
ATOM 1073 C CA . GLN A 1 142 ? -7.465 -11.492 -19.476 1.00 95.56 142 GLN A CA 1
ATOM 1074 C C . GLN A 1 142 ? -7.362 -11.239 -17.971 1.00 95.56 142 GLN A C 1
ATOM 1076 O O . GLN A 1 142 ? -6.474 -11.744 -17.278 1.00 95.56 142 GLN A O 1
ATOM 1081 N N . VAL A 1 143 ? -8.323 -10.479 -17.442 1.00 96.69 143 VAL A N 1
ATOM 1082 C CA . VAL A 1 143 ? -8.521 -10.321 -15.998 1.00 96.69 143 VAL A CA 1
ATOM 1083 C C . VAL A 1 143 ? -9.225 -11.568 -15.467 1.00 96.69 143 VAL A C 1
ATOM 1085 O O . VAL A 1 143 ? -10.413 -11.761 -15.694 1.00 96.69 143 VAL A O 1
ATOM 1088 N N . ALA A 1 144 ? -8.492 -12.405 -14.735 1.00 96.25 144 ALA A N 1
ATOM 1089 C CA . ALA A 1 144 ? -9.018 -13.625 -14.121 1.00 96.25 144 ALA A CA 1
ATOM 1090 C C . ALA A 1 144 ? -9.844 -13.343 -12.853 1.00 96.25 144 ALA A C 1
ATOM 1092 O O . ALA A 1 144 ? -10.657 -14.163 -12.437 1.00 96.25 144 ALA A O 1
ATOM 1093 N N . GLY A 1 145 ? -9.624 -12.193 -12.212 1.00 95.81 145 GLY A N 1
ATOM 1094 C CA . GLY A 1 145 ? -10.401 -11.768 -11.054 1.00 95.81 145 GLY A CA 1
ATOM 1095 C C . GLY A 1 145 ? -9.891 -10.470 -10.447 1.00 95.81 145 GLY A C 1
ATOM 1096 O O . GLY A 1 145 ? -8.761 -10.044 -10.695 1.00 95.81 145 GLY A O 1
ATOM 1097 N N . ALA A 1 146 ? -10.715 -9.841 -9.616 1.00 94.56 146 ALA A N 1
ATOM 1098 C CA . ALA A 1 146 ? -10.343 -8.648 -8.873 1.00 94.56 146 ALA A CA 1
ATOM 1099 C C . ALA A 1 146 ? -10.902 -8.708 -7.451 1.00 94.56 146 ALA A C 1
ATOM 1101 O O . ALA A 1 146 ? -11.997 -9.216 -7.224 1.00 94.56 146 ALA A O 1
ATOM 1102 N N . ILE A 1 147 ? -10.140 -8.195 -6.488 1.00 91.50 147 ILE A N 1
ATOM 1103 C CA . ILE A 1 147 ? -10.569 -8.092 -5.094 1.00 91.50 147 ILE A CA 1
ATOM 1104 C C . ILE A 1 147 ? -10.347 -6.678 -4.580 1.00 91.50 147 ILE A C 1
ATOM 1106 O O . ILE A 1 147 ? -9.299 -6.069 -4.804 1.00 91.50 147 ILE A O 1
ATOM 1110 N N . VAL A 1 148 ? -11.321 -6.181 -3.832 1.00 89.94 148 VAL A N 1
ATOM 1111 C CA . VAL A 1 148 ? -11.194 -4.941 -3.076 1.00 89.94 148 VAL A CA 1
ATOM 1112 C C . VAL A 1 148 ? -10.592 -5.253 -1.710 1.00 89.94 148 VAL A C 1
ATOM 1114 O O . VAL A 1 148 ? -11.054 -6.139 -0.990 1.00 89.94 148 VAL A O 1
ATOM 1117 N N . ARG A 1 149 ? -9.546 -4.520 -1.331 1.00 83.50 149 ARG A N 1
ATOM 1118 C CA . ARG A 1 149 ? -8.910 -4.646 -0.021 1.00 83.50 149 ARG A CA 1
ATOM 1119 C C . ARG A 1 149 ? -9.433 -3.569 0.912 1.00 83.50 149 ARG A C 1
ATOM 1121 O O . ARG A 1 149 ? -8.906 -2.461 0.962 1.00 83.50 149 ARG A O 1
ATOM 1128 N N . VAL A 1 150 ? -10.447 -3.935 1.687 1.00 83.00 150 VAL A N 1
ATOM 1129 C CA . VAL A 1 150 ? -10.958 -3.093 2.769 1.00 83.00 150 VAL A CA 1
ATOM 1130 C C . VAL A 1 150 ? -10.124 -3.330 4.035 1.00 83.00 150 VAL A C 1
ATOM 1132 O O . VAL A 1 150 ? -9.783 -4.481 4.339 1.00 83.00 150 VAL A O 1
ATOM 1135 N N . PRO A 1 151 ? -9.769 -2.272 4.785 1.00 80.31 151 PRO A N 1
ATOM 1136 C CA . PRO A 1 151 ? -9.217 -2.406 6.130 1.00 80.31 151 PRO A CA 1
ATOM 1137 C C . PRO A 1 151 ? -10.099 -3.263 7.039 1.00 80.31 151 PRO A C 1
ATOM 1139 O O . PRO A 1 151 ? -11.270 -3.496 6.754 1.00 80.31 151 PRO A O 1
ATOM 1142 N N . PHE A 1 152 ? -9.567 -3.708 8.177 1.00 86.44 152 PHE A N 1
ATOM 1143 C CA . PHE A 1 152 ? -10.447 -4.233 9.218 1.00 86.44 152 PHE A CA 1
ATOM 1144 C C . PHE A 1 152 ? -11.417 -3.141 9.670 1.00 86.44 152 PHE A C 1
ATOM 1146 O O . PHE A 1 152 ? -10.980 -2.020 9.952 1.00 86.44 152 PHE A O 1
ATOM 1153 N N . TYR A 1 153 ? -12.700 -3.484 9.744 1.00 88.69 153 TYR A N 1
ATOM 1154 C CA . TYR A 1 153 ? -13.724 -2.624 10.301 1.00 88.69 153 TYR A CA 1
ATOM 1155 C C . TYR A 1 153 ? -14.810 -3.442 10.996 1.00 88.69 153 TYR A C 1
ATOM 1157 O O . TYR A 1 153 ? -14.987 -4.619 10.691 1.00 88.69 153 TYR A O 1
ATOM 1165 N N . VAL A 1 154 ? -15.536 -2.790 11.899 1.00 90.25 154 VAL A N 1
ATOM 1166 C CA . VAL A 1 154 ? -16.769 -3.305 12.508 1.00 90.25 154 VAL A CA 1
ATOM 1167 C C . VAL A 1 154 ? -17.900 -2.310 12.297 1.00 90.25 154 VAL A C 1
ATOM 1169 O O . VAL A 1 154 ? -17.646 -1.109 12.175 1.00 90.25 154 VAL A O 1
ATOM 1172 N N . VAL A 1 155 ? -19.137 -2.795 12.246 1.00 89.94 155 VAL A N 1
ATOM 1173 C CA . VAL A 1 155 ? -20.341 -1.970 12.086 1.00 89.94 155 VAL A CA 1
ATOM 1174 C C . VAL A 1 155 ? -21.130 -2.035 13.382 1.00 89.94 155 VAL A C 1
ATOM 1176 O O . VAL A 1 155 ? -21.411 -3.127 13.860 1.00 89.94 155 VAL A O 1
ATOM 1179 N N . GLY A 1 156 ? -21.457 -0.875 13.954 1.00 90.12 156 GLY A N 1
ATOM 1180 C CA . GLY A 1 156 ? -22.319 -0.810 15.130 1.00 90.12 156 GLY A CA 1
ATOM 1181 C C . GLY A 1 156 ? -23.692 -1.404 14.847 1.00 90.12 156 GLY A C 1
ATOM 1182 O O . GLY A 1 156 ? -24.281 -1.121 13.804 1.00 90.12 156 GLY A O 1
ATOM 1183 N N . ASP A 1 157 ? -24.204 -2.180 15.790 1.00 90.06 157 ASP A N 1
ATOM 1184 C CA . ASP A 1 157 ? -25.554 -2.750 15.794 1.00 90.06 157 ASP A CA 1
ATOM 1185 C C . ASP A 1 157 ? -26.484 -2.039 16.800 1.00 90.06 157 ASP A C 1
ATOM 1187 O O . ASP A 1 157 ? -27.671 -2.341 16.865 1.00 90.06 157 ASP A O 1
ATOM 1191 N N . GLY A 1 158 ? -25.973 -1.056 17.553 1.00 90.31 158 GLY A N 1
ATOM 1192 C CA . GLY A 1 158 ? -26.717 -0.333 18.587 1.00 90.31 158 GLY A CA 1
ATOM 1193 C C . GLY A 1 158 ? -26.776 -1.024 19.947 1.00 90.31 158 GLY A C 1
ATOM 1194 O O . GLY A 1 158 ? -27.325 -0.431 20.873 1.00 90.31 158 GLY A O 1
ATOM 1195 N N . VAL A 1 159 ? -26.219 -2.231 20.078 1.00 92.56 159 VAL A N 1
ATOM 1196 C CA . VAL A 1 159 ? -26.313 -3.052 21.293 1.00 92.56 159 VAL A CA 1
ATOM 1197 C C . VAL A 1 159 ? -24.926 -3.480 21.759 1.00 92.56 159 VAL A C 1
ATOM 1199 O O . VAL A 1 159 ? -24.551 -3.197 22.895 1.00 92.56 159 VAL A O 1
ATOM 1202 N N . SER A 1 160 ? -24.142 -4.082 20.872 1.00 93.06 160 SER A N 1
ATOM 1203 C CA . SER A 1 160 ? -22.827 -4.634 21.164 1.00 93.06 160 SER A CA 1
ATOM 1204 C C . SER A 1 160 ? -21.755 -3.549 21.269 1.00 93.06 160 SER A C 1
ATOM 1206 O O . SER A 1 160 ? -21.755 -2.522 20.575 1.00 93.06 160 SER A O 1
ATOM 1208 N N . THR A 1 161 ? -20.779 -3.800 22.129 1.00 94.62 161 THR A N 1
ATOM 1209 C CA . THR A 1 161 ? -19.566 -2.996 22.238 1.00 94.62 161 THR A CA 1
ATOM 1210 C C . THR A 1 161 ? -18.644 -3.208 21.032 1.00 94.62 161 THR A C 1
ATOM 1212 O O . THR A 1 161 ? -18.694 -4.224 20.337 1.00 94.62 161 THR A O 1
ATOM 1215 N N . VAL A 1 162 ? -17.748 -2.252 20.767 1.00 91.94 162 VAL A N 1
ATOM 1216 C CA . VAL A 1 162 ? -16.745 -2.375 19.692 1.00 91.94 162 VAL A CA 1
ATOM 1217 C C . VAL A 1 162 ? -15.865 -3.619 19.873 1.00 91.94 162 VAL A C 1
ATOM 1219 O O . VAL A 1 162 ? -15.474 -4.219 18.872 1.00 91.94 162 VAL A O 1
ATOM 1222 N N . GLY A 1 163 ? -15.562 -4.009 21.116 1.00 93.25 163 GLY A N 1
ATOM 1223 C CA . GLY A 1 163 ? -14.823 -5.232 21.434 1.00 93.25 163 GLY A CA 1
ATOM 1224 C C . GLY A 1 163 ? -15.561 -6.493 20.982 1.00 93.25 163 GLY A C 1
ATOM 1225 O O . GLY A 1 163 ? -15.006 -7.272 20.213 1.00 93.25 163 GLY A O 1
ATOM 1226 N N . GLU A 1 164 ? -16.831 -6.638 21.361 1.00 95.12 164 GLU A N 1
ATOM 1227 C CA . GLU A 1 164 ? -17.668 -7.795 20.993 1.00 95.12 164 GLU A CA 1
ATOM 1228 C C . GLU A 1 164 ? -17.880 -7.894 19.473 1.00 95.12 164 GLU A C 1
ATOM 1230 O O . GLU A 1 164 ? -17.756 -8.968 18.872 1.00 95.12 164 GLU A O 1
ATOM 1235 N N . LEU A 1 165 ? -18.121 -6.755 18.815 1.00 94.69 165 LEU A N 1
ATOM 1236 C CA . LEU A 1 165 ? -18.221 -6.691 17.355 1.00 94.69 165 LEU A CA 1
ATOM 1237 C C . LEU A 1 165 ? -16.902 -7.098 16.685 1.00 94.69 165 LEU A C 1
ATOM 1239 O O . LEU A 1 165 ? -16.903 -7.763 15.646 1.00 94.69 165 LEU A O 1
ATOM 1243 N N . ALA A 1 166 ? -15.767 -6.705 17.268 1.00 93.06 166 ALA A N 1
ATOM 1244 C CA . ALA A 1 166 ? -14.454 -7.056 16.747 1.00 93.06 166 ALA A CA 1
ATOM 1245 C C . ALA A 1 166 ? -14.154 -8.544 16.909 1.00 93.06 166 ALA A C 1
ATOM 1247 O O . ALA A 1 166 ? -13.654 -9.152 15.965 1.00 93.06 166 ALA A O 1
ATOM 1248 N N . GLU A 1 167 ? -14.475 -9.135 18.056 1.00 94.56 167 GLU A N 1
ATOM 1249 C CA . GLU A 1 167 ? -14.324 -10.570 18.300 1.00 94.56 167 GLU A CA 1
ATOM 1250 C C . GLU A 1 167 ? -15.151 -11.393 17.311 1.00 94.56 167 GLU A C 1
ATOM 1252 O O . GLU A 1 167 ? -14.618 -12.301 16.670 1.00 94.56 167 GLU A O 1
ATOM 1257 N N . THR A 1 168 ? -16.410 -11.005 17.098 1.00 94.12 168 THR A N 1
ATOM 1258 C CA . THR A 1 168 ? -17.311 -11.650 16.131 1.00 94.12 168 THR A CA 1
ATOM 1259 C C . THR A 1 168 ? -16.750 -11.587 14.707 1.00 94.12 168 THR A C 1
ATOM 1261 O O . THR A 1 168 ? -16.676 -12.599 14.004 1.00 94.12 168 THR A O 1
ATOM 1264 N N . GLU A 1 169 ? -16.285 -10.414 14.270 1.00 93.06 169 GLU A N 1
ATOM 1265 C CA . GLU A 1 169 ? -15.694 -10.250 12.939 1.00 93.06 169 GLU A CA 1
ATOM 1266 C C . GLU A 1 169 ? -14.348 -10.988 12.803 1.00 93.06 169 GLU A C 1
ATOM 1268 O O . GLU A 1 169 ? -14.053 -11.548 11.745 1.00 93.06 169 GLU A O 1
ATOM 1273 N N . ILE A 1 170 ? -13.525 -11.039 13.856 1.00 93.25 170 ILE A N 1
ATOM 1274 C CA . ILE A 1 170 ? -12.274 -11.814 13.872 1.00 93.25 170 ILE A CA 1
ATOM 1275 C C . ILE A 1 170 ? -12.568 -13.312 13.753 1.00 93.25 170 ILE A C 1
ATOM 1277 O O . ILE A 1 170 ? -11.882 -13.988 12.981 1.00 93.25 170 ILE A O 1
ATOM 1281 N N . ALA A 1 171 ? -13.583 -13.820 14.458 1.00 93.88 171 ALA A N 1
ATOM 1282 C CA . ALA A 1 171 ? -14.022 -15.210 14.366 1.00 93.88 171 ALA A CA 1
ATOM 1283 C C . ALA A 1 171 ? -14.456 -15.556 12.935 1.00 93.88 171 ALA A C 1
ATOM 1285 O O . ALA A 1 171 ? -13.915 -16.489 12.344 1.00 93.88 171 ALA A O 1
ATOM 1286 N N . ARG A 1 172 ? -15.308 -14.730 12.312 1.00 91.81 172 ARG A N 1
ATOM 1287 C CA . ARG A 1 172 ? -15.729 -14.900 10.906 1.00 91.81 172 ARG A CA 1
ATOM 1288 C C . ARG A 1 172 ? -14.548 -14.930 9.929 1.00 91.81 172 ARG A C 1
ATOM 1290 O O . ARG A 1 172 ? -14.562 -15.638 8.925 1.00 91.81 172 ARG A O 1
ATOM 1297 N N . ARG A 1 173 ? -13.493 -14.155 10.198 1.00 91.44 173 ARG A N 1
ATOM 1298 C CA . ARG A 1 173 ? -12.286 -14.106 9.354 1.00 91.44 173 ARG A CA 1
ATOM 1299 C C . ARG A 1 173 ? -11.398 -15.345 9.476 1.00 91.44 173 ARG A C 1
ATOM 1301 O O . ARG A 1 173 ? -10.499 -15.487 8.644 1.00 91.44 173 ARG A O 1
ATOM 1308 N N . GLN A 1 174 ? -11.602 -16.214 10.469 1.00 91.69 174 GLN A N 1
ATOM 1309 C CA . GLN A 1 174 ? -10.802 -17.432 10.636 1.00 91.69 174 GLN A CA 1
ATOM 1310 C C . GLN A 1 174 ? -10.991 -18.410 9.474 1.00 91.69 174 GLN A C 1
ATOM 1312 O O . GLN A 1 174 ? -10.032 -19.075 9.086 1.00 91.69 174 GLN A O 1
ATOM 1317 N N . ASP A 1 175 ? -12.157 -18.442 8.834 1.00 91.44 175 ASP A N 1
ATOM 1318 C CA . ASP A 1 175 ? -12.412 -19.363 7.718 1.00 91.44 175 ASP A CA 1
ATOM 1319 C C . ASP A 1 175 ? -11.665 -18.967 6.439 1.00 91.44 175 ASP A C 1
ATOM 1321 O O . ASP A 1 175 ? -11.361 -19.799 5.585 1.00 91.44 175 ASP A O 1
ATOM 1325 N N . ASN A 1 176 ? -11.269 -17.700 6.320 1.00 90.12 176 ASN A N 1
ATOM 1326 C CA . ASN A 1 176 ? -10.557 -17.205 5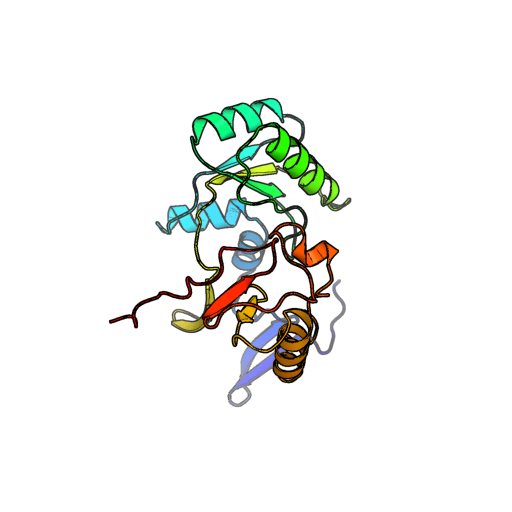.154 1.00 90.12 176 ASN A CA 1
ATOM 1327 C C . ASN A 1 176 ? -9.034 -17.382 5.302 1.00 90.12 176 ASN A C 1
ATOM 1329 O O . ASN A 1 176 ? -8.387 -16.692 6.091 1.00 90.12 176 ASN A O 1
ATOM 1333 N N . ALA A 1 177 ? -8.432 -18.232 4.465 1.00 88.94 177 ALA A N 1
ATOM 1334 C CA . ALA A 1 177 ? -6.991 -18.517 4.483 1.00 88.94 177 ALA A CA 1
ATOM 1335 C C . ALA A 1 177 ? -6.087 -17.272 4.337 1.00 88.94 177 ALA A C 1
ATOM 1337 O O . ALA A 1 177 ? -4.974 -17.241 4.867 1.00 88.94 177 ALA A O 1
ATOM 1338 N N . TYR A 1 178 ? -6.544 -16.225 3.641 1.00 85.38 178 TYR A N 1
ATOM 1339 C CA . TYR A 1 178 ? -5.791 -14.979 3.501 1.00 85.38 178 TYR A CA 1
ATOM 1340 C C . TYR A 1 178 ? -5.917 -14.070 4.734 1.00 85.38 178 TYR A C 1
ATOM 1342 O O . TYR A 1 178 ? -4.934 -13.425 5.116 1.00 85.38 178 TYR A O 1
ATOM 1350 N N . LEU A 1 179 ? -7.094 -13.997 5.360 1.00 88.50 179 LEU A N 1
ATOM 1351 C CA . LEU A 1 179 ? -7.350 -13.111 6.503 1.00 88.50 179 LEU A CA 1
ATOM 1352 C C . LEU A 1 179 ? -6.932 -13.726 7.843 1.00 88.50 179 LEU A C 1
ATOM 1354 O O . LEU A 1 179 ? -6.440 -12.990 8.694 1.00 88.50 179 LEU A O 1
ATOM 1358 N N . ARG A 1 180 ? -7.023 -15.053 7.994 1.00 90.00 180 ARG A N 1
ATOM 1359 C CA . ARG A 1 180 ? -6.634 -15.813 9.193 1.00 90.00 180 ARG A CA 1
ATOM 1360 C C . ARG A 1 180 ? -5.290 -15.384 9.806 1.00 90.00 180 ARG A C 1
ATOM 1362 O O . ARG A 1 180 ? -5.269 -15.078 10.992 1.00 90.00 180 ARG A O 1
ATOM 1369 N N . PRO A 1 181 ? -4.173 -15.276 9.057 1.00 88.69 181 PRO A N 1
ATOM 1370 C CA . PRO A 1 181 ? -2.892 -14.857 9.636 1.00 88.69 181 PRO A CA 1
ATOM 1371 C C . PRO A 1 181 ? -2.744 -13.331 9.812 1.00 88.69 181 PRO A C 1
ATOM 1373 O O . PRO A 1 181 ? -1.668 -12.859 10.173 1.00 88.69 181 PRO A O 1
ATOM 1376 N N . ARG A 1 182 ? -3.769 -12.531 9.489 1.00 86.12 182 ARG A N 1
ATOM 1377 C CA . ARG A 1 182 ? -3.719 -11.056 9.416 1.00 86.12 182 ARG A CA 1
ATOM 1378 C C . ARG A 1 182 ? -4.750 -10.388 10.329 1.00 86.12 182 ARG A C 1
ATOM 1380 O O . ARG A 1 182 ? -5.217 -9.291 10.018 1.00 86.12 182 ARG A O 1
ATOM 1387 N N . GLN A 1 183 ? -5.100 -11.035 11.440 1.00 87.75 183 GLN A N 1
ATOM 1388 C CA . GLN A 1 183 ? -6.052 -10.468 12.393 1.00 87.75 183 GLN A CA 1
ATOM 1389 C C . GLN A 1 183 ? -5.444 -9.269 13.130 1.00 87.75 183 GLN A C 1
ATOM 1391 O O . GLN A 1 183 ? -4.299 -9.346 13.591 1.00 87.75 183 GLN A O 1
ATOM 1396 N N . PRO A 1 184 ? -6.175 -8.150 13.247 1.00 87.12 184 PRO A N 1
ATOM 1397 C CA . PRO A 1 184 ? -5.733 -7.036 14.065 1.00 87.12 184 PRO A CA 1
ATOM 1398 C C . PRO A 1 184 ? -5.894 -7.364 15.549 1.00 87.12 184 PRO A C 1
ATOM 1400 O O . PRO A 1 184 ? -6.780 -8.114 15.947 1.00 87.12 184 PRO A O 1
ATOM 1403 N N . LYS A 1 185 ? -5.067 -6.727 16.376 1.00 88.62 185 LYS A N 1
ATOM 1404 C CA . LYS A 1 185 ? -5.317 -6.634 17.814 1.00 88.62 185 LYS A CA 1
ATOM 1405 C C . LYS A 1 185 ? -6.127 -5.367 18.059 1.00 88.62 185 LYS A C 1
ATOM 1407 O O . LYS A 1 185 ? -5.599 -4.271 17.875 1.00 88.62 185 LYS A O 1
ATOM 1412 N N . VAL A 1 186 ? -7.400 -5.523 18.404 1.00 88.88 186 VAL A N 1
ATOM 1413 C CA . VAL A 1 186 ? -8.302 -4.399 18.679 1.00 88.88 186 VAL A CA 1
ATOM 1414 C C . VAL A 1 186 ? -8.210 -4.067 20.167 1.00 88.88 186 VAL A C 1
ATOM 1416 O O . VAL A 1 186 ? -8.854 -4.698 20.992 1.00 88.88 186 VAL A O 1
ATOM 1419 N N . THR A 1 187 ? -7.344 -3.115 20.504 1.00 89.50 187 THR A N 1
ATOM 1420 C CA . THR A 1 187 ? -7.153 -2.590 21.866 1.00 89.50 187 THR A CA 1
ATOM 1421 C C . THR A 1 187 ? -7.636 -1.143 21.961 1.00 89.50 187 THR A C 1
ATOM 1423 O O . THR A 1 187 ? -7.850 -0.491 20.938 1.00 89.50 187 THR A O 1
ATOM 1426 N N . ASP A 1 188 ? -7.758 -0.600 23.172 1.00 88.38 188 ASP A N 1
ATOM 1427 C CA . ASP A 1 188 ? -8.086 0.821 23.349 1.00 88.38 188 ASP A CA 1
ATOM 1428 C C . ASP A 1 188 ? -7.034 1.731 22.691 1.00 88.38 188 ASP A C 1
ATOM 1430 O O . ASP A 1 188 ? -7.402 2.665 21.989 1.00 88.38 188 ASP A O 1
ATOM 1434 N N . ASP A 1 189 ? -5.742 1.393 22.759 1.00 87.12 189 ASP A N 1
ATOM 1435 C CA . ASP A 1 189 ? -4.683 2.125 22.039 1.00 87.12 189 ASP A CA 1
ATOM 1436 C C . ASP A 1 189 ? -4.865 2.107 20.513 1.00 87.12 189 ASP A C 1
ATOM 1438 O O . ASP A 1 189 ? -4.518 3.060 19.812 1.00 87.12 189 ASP A O 1
ATOM 1442 N N . PHE A 1 190 ? -5.403 1.011 19.971 1.00 83.25 190 PHE A N 1
ATOM 1443 C CA . PHE A 1 190 ? -5.716 0.903 18.548 1.00 83.25 190 PHE A CA 1
ATOM 1444 C C . PHE A 1 190 ? -6.899 1.800 18.156 1.00 83.25 190 PHE A C 1
ATOM 1446 O O . PHE A 1 190 ? -6.941 2.297 17.029 1.00 83.25 190 PHE A O 1
ATOM 1453 N N . LEU A 1 191 ? -7.844 2.011 19.072 1.00 85.50 191 LEU A N 1
ATOM 1454 C CA . LEU A 1 191 ? -9.073 2.778 18.866 1.00 85.50 191 LEU A CA 1
ATOM 1455 C C . LEU A 1 191 ? -8.946 4.260 19.266 1.00 85.50 191 LEU A C 1
ATOM 1457 O O . LEU A 1 191 ? -9.680 5.100 18.742 1.00 85.50 191 LEU A O 1
ATOM 1461 N N . ALA A 1 192 ? -7.980 4.608 20.114 1.00 84.81 192 ALA A N 1
ATOM 1462 C CA . ALA A 1 192 ? -7.749 5.965 20.598 1.00 84.81 192 ALA A CA 1
ATOM 1463 C C . ALA A 1 192 ? -7.609 7.017 19.475 1.00 84.81 192 ALA A C 1
ATOM 1465 O O . ALA A 1 192 ? -8.224 8.077 19.595 1.00 84.81 192 ALA A O 1
ATOM 1466 N N . PRO A 1 193 ? -6.916 6.754 18.341 1.00 81.00 193 PRO A N 1
ATOM 1467 C CA . PRO A 1 193 ? -6.811 7.727 17.249 1.00 81.00 193 PRO A CA 1
ATOM 1468 C C . PRO A 1 193 ? -8.147 8.091 16.590 1.00 81.00 193 PRO A C 1
ATOM 1470 O O . PRO A 1 193 ? -8.239 9.127 15.939 1.00 81.00 193 PRO A O 1
ATOM 1473 N N . VAL A 1 194 ? -9.169 7.241 16.727 1.00 79.44 194 VAL A N 1
ATOM 1474 C CA . VAL A 1 194 ? -10.527 7.494 16.220 1.00 79.44 194 VAL A CA 1
ATOM 1475 C C . VAL A 1 194 ? -11.503 7.882 17.338 1.00 79.44 194 VAL A C 1
ATOM 1477 O O . VAL A 1 194 ? -12.708 7.931 17.099 1.00 79.44 194 VAL A O 1
ATOM 1480 N N . GLY A 1 195 ? -10.988 8.176 18.540 1.00 84.50 195 GLY A N 1
ATOM 1481 C CA . GLY A 1 195 ? -11.766 8.637 19.690 1.00 84.50 195 GLY A CA 1
ATOM 1482 C C . GLY A 1 195 ? -12.682 7.569 20.284 1.00 84.50 195 GLY A C 1
ATOM 1483 O O . GLY A 1 195 ? -13.783 7.895 20.720 1.00 84.50 195 GLY A O 1
ATOM 1484 N N . LEU A 1 196 ? -12.272 6.297 20.243 1.00 86.25 196 LEU A N 1
ATOM 1485 C CA . LEU A 1 196 ? -13.087 5.172 20.702 1.00 86.25 196 LEU A CA 1
ATOM 1486 C C . LEU A 1 196 ? -12.358 4.293 21.710 1.00 86.25 196 LEU A C 1
ATOM 1488 O O . LEU A 1 196 ? -11.132 4.276 21.761 1.00 86.25 196 LEU A O 1
ATOM 1492 N N . SER A 1 197 ? -13.138 3.497 22.439 1.00 90.62 197 SER A N 1
ATOM 1493 C CA . SER A 1 197 ? -12.652 2.378 23.243 1.00 90.62 197 SER A CA 1
ATOM 1494 C C . SER A 1 197 ? -13.437 1.105 22.938 1.00 90.62 197 SER A C 1
ATOM 1496 O O . SER A 1 197 ? -14.530 1.133 22.365 1.00 90.62 197 SER A O 1
ATOM 1498 N N . THR A 1 198 ? -12.869 -0.025 23.337 1.00 90.81 198 THR A N 1
ATOM 1499 C CA . THR A 1 198 ? -13.444 -1.368 23.206 1.00 90.81 198 THR A CA 1
ATOM 1500 C C . THR A 1 198 ? -14.807 -1.489 23.878 1.00 90.81 198 THR A C 1
ATOM 1502 O O . THR A 1 198 ? -15.648 -2.236 23.396 1.00 90.81 198 THR A O 1
ATOM 1505 N N . ARG A 1 199 ? -15.054 -0.710 24.937 1.00 91.81 199 ARG A N 1
ATOM 1506 C CA . ARG A 1 199 ? -16.294 -0.734 25.729 1.00 91.81 199 ARG A CA 1
ATOM 1507 C C . ARG A 1 199 ? -17.411 0.143 25.166 1.00 91.81 199 ARG A C 1
ATOM 1509 O O . ARG A 1 199 ? -18.521 0.122 25.686 1.00 91.81 199 ARG A O 1
ATOM 1516 N N . MET A 1 200 ? -17.135 0.956 24.147 1.00 89.19 200 MET A N 1
ATOM 1517 C CA . MET A 1 200 ? -18.156 1.833 23.575 1.00 89.19 200 MET A CA 1
ATOM 1518 C C . MET A 1 200 ? -19.134 1.036 22.718 1.00 89.19 200 MET A C 1
ATOM 1520 O O . MET A 1 200 ? -18.717 0.245 21.877 1.00 89.19 200 MET A O 1
ATOM 1524 N N . CYS A 1 201 ? -20.427 1.310 22.876 1.00 88.38 201 CYS A N 1
ATOM 1525 C CA . CYS A 1 201 ? -21.462 0.846 21.960 1.00 88.38 201 CYS A CA 1
ATOM 1526 C C . CYS A 1 201 ? -21.674 1.881 20.842 1.00 88.38 201 CYS A C 1
ATOM 1528 O O . CYS A 1 201 ? -21.724 3.093 21.080 1.00 88.38 201 CYS A O 1
ATOM 1530 N N . ARG A 1 202 ? -21.751 1.415 19.593 1.00 81.69 202 ARG A N 1
ATOM 1531 C CA . ARG A 1 202 ? -21.930 2.265 18.407 1.00 81.69 202 ARG A CA 1
ATOM 1532 C C . ARG A 1 202 ? -23.389 2.247 17.978 1.00 81.69 202 ARG A C 1
ATOM 1534 O O . ARG A 1 202 ? -24.004 1.192 17.928 1.00 81.69 202 ARG A O 1
ATOM 1541 N N . ARG A 1 203 ? -23.903 3.409 17.559 1.00 80.81 203 ARG A N 1
ATOM 1542 C CA . ARG A 1 203 ? -25.205 3.484 16.881 1.00 80.81 203 ARG A CA 1
ATOM 1543 C C . ARG A 1 203 ? -25.243 2.536 15.669 1.00 80.81 203 ARG A C 1
ATOM 1545 O O . ARG A 1 203 ? -24.206 2.411 15.002 1.00 80.81 203 ARG A O 1
ATOM 1552 N N . PRO A 1 204 ? -26.417 1.962 15.351 1.00 81.94 204 PRO A N 1
ATOM 1553 C CA . PRO A 1 204 ? -26.596 1.117 14.178 1.00 81.94 204 PRO A CA 1
ATOM 1554 C C . PRO A 1 204 ? -26.019 1.756 12.907 1.00 81.94 204 PRO A C 1
ATOM 1556 O O . PRO A 1 204 ? -26.192 2.954 12.673 1.00 81.94 204 PRO A O 1
ATOM 1559 N N . GLY A 1 205 ? -25.288 0.973 12.113 1.00 77.75 205 GLY A N 1
ATOM 1560 C CA . GLY A 1 205 ? -24.737 1.390 10.819 1.00 77.75 205 GLY A CA 1
ATOM 1561 C C . GLY A 1 205 ? -23.451 2.226 10.877 1.00 77.75 205 GLY A C 1
ATOM 1562 O O . GLY A 1 205 ? -22.850 2.488 9.837 1.00 77.75 205 GLY A O 1
ATOM 1563 N N . ARG A 1 206 ? -22.954 2.634 12.056 1.00 77.62 206 ARG A N 1
ATOM 1564 C CA . ARG A 1 206 ? -21.678 3.374 12.135 1.00 77.62 206 ARG A CA 1
ATOM 1565 C C . ARG A 1 206 ? -20.466 2.441 12.104 1.00 77.62 206 ARG A C 1
ATOM 1567 O O . ARG A 1 206 ? -20.245 1.668 13.034 1.00 77.62 206 ARG A O 1
ATOM 1574 N N . CYS A 1 207 ? -19.631 2.591 11.076 1.00 74.25 207 CYS A N 1
ATOM 1575 C CA . CYS A 1 207 ? -18.392 1.830 10.915 1.00 74.25 207 CYS A CA 1
ATOM 1576 C C . CYS A 1 207 ? -17.246 2.344 11.810 1.00 74.25 207 CYS A C 1
ATOM 1578 O O . CYS A 1 207 ? -17.051 3.547 11.995 1.00 74.25 207 CYS A O 1
ATOM 1580 N N . VAL A 1 208 ? -16.426 1.432 12.328 1.00 71.50 208 VAL A N 1
ATOM 1581 C CA . VAL A 1 208 ? -15.103 1.699 12.919 1.00 71.50 208 VAL A CA 1
ATOM 1582 C C . VAL A 1 208 ? -14.073 1.031 12.026 1.00 71.50 208 VAL A C 1
ATOM 1584 O O . VAL A 1 208 ? -14.109 -0.185 11.929 1.00 71.50 208 VAL A O 1
ATOM 1587 N N . ALA A 1 209 ? -13.159 1.770 11.400 1.00 67.25 209 ALA A N 1
ATOM 1588 C CA . ALA A 1 209 ? -12.068 1.177 10.624 1.00 67.25 209 ALA A CA 1
ATOM 1589 C C . ALA A 1 209 ? -10.731 1.276 11.357 1.00 67.25 209 ALA A C 1
ATOM 1591 O O . ALA A 1 209 ? -10.519 2.163 12.182 1.00 67.25 209 ALA A O 1
ATOM 1592 N N . SER A 1 210 ? -9.803 0.388 11.003 1.00 63.06 210 SER A N 1
ATOM 1593 C CA . SER A 1 210 ? -8.417 0.480 11.452 1.00 63.06 210 SER A CA 1
ATOM 1594 C C . SER A 1 210 ? -7.788 1.833 11.066 1.00 63.06 210 SER A C 1
ATOM 1596 O O . SER A 1 210 ? -7.838 2.193 9.888 1.00 63.06 210 SER A O 1
ATOM 1598 N N . PRO A 1 211 ? -7.094 2.535 11.986 1.00 49.25 211 PRO A N 1
ATOM 1599 C CA . PRO A 1 211 ? -6.525 3.864 11.725 1.00 49.25 211 PRO A CA 1
ATOM 1600 C C . PRO A 1 211 ? -5.443 3.918 10.631 1.00 49.25 211 PRO A C 1
ATOM 1602 O O . PRO A 1 211 ? -5.037 4.999 10.215 1.00 49.25 211 PRO A O 1
ATOM 1605 N N . ARG A 1 212 ? -4.900 2.769 10.198 1.00 47.69 212 ARG A N 1
ATOM 1606 C CA . ARG A 1 212 ? -3.691 2.697 9.350 1.00 47.69 212 ARG A CA 1
ATOM 1607 C C . ARG A 1 212 ? -3.948 2.510 7.856 1.00 47.69 212 ARG A C 1
ATOM 1609 O O . ARG A 1 212 ? -2.990 2.376 7.097 1.00 47.69 212 ARG A O 1
ATOM 1616 N N . SER A 1 213 ? -5.193 2.480 7.407 1.00 41.66 213 SER A N 1
ATOM 1617 C CA . SER A 1 213 ? -5.501 2.255 5.992 1.00 41.66 213 SER A CA 1
ATOM 1618 C C . SER A 1 213 ? -6.829 2.892 5.615 1.00 41.66 213 SER A C 1
ATOM 1620 O O . SER A 1 213 ? -7.665 3.062 6.491 1.00 41.66 213 SER A O 1
ATOM 1622 N N . ALA A 1 214 ? -6.934 3.254 4.330 1.00 40.44 214 ALA A N 1
ATOM 1623 C CA . ALA A 1 214 ? -7.988 4.011 3.649 1.00 40.44 214 ALA A CA 1
ATOM 1624 C C . ALA A 1 214 ? -9.359 4.067 4.342 1.00 40.44 214 ALA A C 1
ATOM 1626 O O . ALA A 1 214 ? -9.837 3.081 4.892 1.00 40.44 214 ALA A O 1
ATOM 1627 N N . THR A 1 215 ? -9.999 5.233 4.239 1.00 36.72 215 THR A N 1
ATOM 1628 C CA . THR A 1 215 ? -11.367 5.515 4.685 1.00 36.72 215 THR A CA 1
ATOM 1629 C C . THR A 1 215 ? -12.277 4.293 4.495 1.00 36.72 215 THR A C 1
ATOM 1631 O O . THR A 1 215 ? -12.291 3.739 3.390 1.00 36.72 215 THR A O 1
ATOM 1634 N N . PRO A 1 216 ? -13.012 3.836 5.530 1.00 38.72 216 PRO A N 1
ATOM 1635 C CA . PRO A 1 216 ? -13.998 2.779 5.337 1.00 38.72 216 PRO A CA 1
ATOM 1636 C C . PRO A 1 216 ? -14.961 3.172 4.211 1.00 38.72 216 PRO A C 1
ATOM 1638 O O . PRO A 1 216 ? -15.196 4.372 4.024 1.00 38.72 216 PRO A O 1
ATOM 1641 N N . PRO A 1 217 ? -15.541 2.204 3.478 1.00 37.03 217 PRO A N 1
ATOM 1642 C CA . PRO A 1 217 ? -16.670 2.513 2.614 1.00 37.03 217 PRO A CA 1
ATOM 1643 C C . PRO A 1 217 ? -17.712 3.255 3.458 1.00 37.03 217 PRO A C 1
ATOM 1645 O O . PRO A 1 217 ? -18.036 2.824 4.570 1.00 37.03 217 PRO A O 1
ATOM 1648 N N . ALA A 1 218 ? -18.144 4.423 2.979 1.00 35.56 218 ALA A N 1
ATOM 1649 C CA . ALA A 1 218 ? -19.162 5.204 3.662 1.00 35.56 218 ALA A CA 1
ATOM 1650 C C . ALA A 1 218 ? -20.388 4.307 3.881 1.00 35.56 218 ALA A C 1
ATOM 1652 O O . ALA A 1 218 ? -20.828 3.624 2.959 1.00 35.56 218 ALA A O 1
ATOM 1653 N N . ALA A 1 219 ? -20.937 4.317 5.096 1.00 36.62 219 ALA A N 1
ATOM 1654 C CA . ALA A 1 219 ? -22.156 3.581 5.437 1.00 36.62 219 ALA A CA 1
ATOM 1655 C C . ALA A 1 219 ? -23.407 4.087 4.678 1.00 36.62 219 ALA A C 1
ATOM 1657 O O . ALA A 1 219 ? -24.488 3.539 4.845 1.00 36.62 219 ALA A O 1
ATOM 1658 N N . GLU A 1 220 ? -23.248 5.107 3.831 1.00 29.12 220 GLU A N 1
ATOM 1659 C CA . GLU A 1 220 ? -24.273 5.704 2.970 1.00 29.12 220 GLU A CA 1
ATOM 1660 C C . GLU A 1 220 ? -23.902 5.578 1.481 1.00 29.12 220 GLU A C 1
ATOM 1662 O O . GLU A 1 220 ? -24.139 6.478 0.678 1.00 29.12 220 GLU A O 1
ATOM 1667 N N . ALA A 1 221 ? -23.282 4.466 1.078 1.00 30.11 221 ALA A N 1
ATOM 1668 C CA . ALA A 1 221 ? -23.234 4.130 -0.338 1.00 30.11 221 ALA A CA 1
ATOM 1669 C C . ALA A 1 221 ? -24.628 3.646 -0.768 1.00 30.11 221 ALA A C 1
ATOM 1671 O O . ALA A 1 221 ? -24.999 2.498 -0.521 1.00 30.11 221 ALA A O 1
ATOM 1672 N N . SER A 1 222 ? -25.389 4.552 -1.391 1.00 27.17 222 SER A N 1
ATOM 1673 C CA . SER A 1 222 ? -26.518 4.227 -2.270 1.00 27.17 222 SER A CA 1
ATOM 1674 C C . SER A 1 222 ? -26.178 2.983 -3.104 1.00 27.17 222 SER A C 1
ATOM 1676 O O . SER A 1 222 ? -25.039 2.893 -3.578 1.00 27.17 222 SER A O 1
ATOM 1678 N N . PRO A 1 223 ? -27.107 2.022 -3.279 1.00 29.14 223 PRO A N 1
ATOM 1679 C CA . PRO A 1 223 ? -26.841 0.837 -4.081 1.00 29.14 223 PRO A CA 1
ATOM 1680 C C . PRO A 1 223 ? -26.393 1.296 -5.465 1.00 29.14 223 PRO A C 1
ATOM 1682 O O . PRO A 1 223 ? -27.075 2.087 -6.113 1.00 29.14 223 PRO A O 1
ATOM 1685 N N . TRP A 1 224 ? -25.197 0.867 -5.852 1.00 30.52 224 TRP A N 1
ATOM 1686 C CA . TRP A 1 224 ? -24.599 1.158 -7.144 1.00 30.52 224 TRP A CA 1
ATOM 1687 C C . TRP A 1 224 ? -25.552 0.682 -8.251 1.00 30.52 224 TRP A C 1
ATOM 1689 O O . TRP A 1 224 ? -25.674 -0.522 -8.474 1.00 30.52 224 TRP A O 1
ATOM 1699 N N . THR A 1 225 ? -26.258 1.623 -8.880 1.00 31.06 225 THR A N 1
ATOM 1700 C CA . THR A 1 225 ? -26.838 1.498 -10.227 1.00 31.06 225 THR A CA 1
ATOM 1701 C C . THR A 1 225 ? -25.790 1.850 -11.262 1.00 31.06 225 THR A C 1
ATOM 1703 O O . THR A 1 225 ? -25.108 2.879 -11.039 1.00 31.06 225 THR A O 1
#